Protein AF-F6WFD9-F1 (afdb_monomer)

Sequence (338 aa):
MFTVRLSSMFVLLCFLYTCVLVDGSDKKETDVLNTCLSSKHHKTQPGPEDNLFKCSAWLNNSCCTNYTAQYVHGDGQPLYNLNFSHCAPMSDKCRNHFTNNNCFYECSPYLGPWITPQKLSYRHERMYKVPLCASQCNAWWQDCKDESTCVENWSTGFKWDKSGNHCPRNTVCRPFTSVYHNASHFCETVWGPDDFVVTPDHNYCMKLSFTGPNPNVEVAYHYALKKHLIKGTAVPPYSEPPKIPPLQVQGTIFSVVIGSIIIIVVIALLIFVGLKRYRGTLFHHQGVPMRFRNLLRSSRQSAMVTRSDPGAEMSFMQYEEEEEEDNPEMNGSLRLDL

Mean predicted aligned error: 16.51 Å

Solvent-accessible surface area (backbone atoms only — not comparable to full-atom values): 20321 Å² total; per-residue (Å²): 119,71,70,63,56,54,54,51,51,53,52,51,51,51,50,51,56,54,54,70,70,61,83,61,90,71,60,54,58,55,69,38,55,51,20,35,62,54,38,81,67,40,35,90,55,51,41,62,50,98,52,21,71,92,36,47,78,33,28,80,49,13,5,38,44,45,69,46,37,69,30,59,48,72,62,51,17,84,81,76,28,44,39,77,45,60,62,47,88,63,53,69,66,30,51,48,43,55,30,31,45,40,35,40,68,44,19,44,18,40,48,33,71,24,58,41,84,38,100,46,98,66,31,48,35,40,68,42,52,39,37,32,19,38,67,60,36,43,52,42,32,70,55,30,39,85,42,51,39,52,59,65,26,66,70,74,50,54,40,76,58,97,88,19,49,37,70,45,88,94,54,61,70,38,41,32,62,80,72,30,89,44,38,58,55,37,60,26,27,36,70,25,76,48,38,30,36,76,28,61,70,86,42,75,36,41,70,56,74,76,76,80,78,70,70,38,57,54,34,24,51,40,45,22,43,71,67,66,60,38,90,78,93,75,69,62,56,67,94,46,80,68,86,74,73,80,79,77,71,69,58,63,58,58,53,51,54,52,49,50,52,52,51,52,52,53,53,53,51,52,50,51,52,50,53,52,50,54,58,59,63,68,72,77,78,83,90,83,83,94,82,84,84,89,86,89,78,88,87,86,81,87,88,85,91,83,81,82,88,82,91,80,85,90,76,87,80,84,83,83,87,84,86,84,85,88,86,81,89,83,92,78,92,79,91,80,85,138

Structure (mmCIF, N/CA/C/O backbone):
data_AF-F6WFD9-F1
#
_entry.id   AF-F6WFD9-F1
#
loop_
_atom_site.group_PDB
_atom_site.id
_atom_site.type_symbol
_atom_site.label_atom_id
_atom_site.label_alt_id
_atom_site.label_comp_id
_atom_site.label_asym_id
_atom_site.label_entity_id
_atom_site.label_seq_id
_atom_site.pdbx_PDB_ins_code
_atom_site.Cartn_x
_atom_site.Cartn_y
_atom_site.Cartn_z
_atom_site.occupancy
_atom_site.B_iso_or_equiv
_atom_site.auth_seq_id
_atom_site.auth_comp_id
_atom_site.auth_asym_id
_atom_site.auth_atom_id
_atom_site.pdbx_PDB_model_num
ATOM 1 N N . MET A 1 1 ? 3.974 12.012 69.036 1.00 46.81 1 MET A N 1
ATOM 2 C CA . MET A 1 1 ? 5.003 11.552 68.069 1.00 46.81 1 MET A CA 1
ATOM 3 C C . MET A 1 1 ? 4.644 10.230 67.377 1.00 46.81 1 MET A C 1
ATOM 5 O O . MET A 1 1 ? 4.871 10.133 66.180 1.00 46.81 1 MET A O 1
ATOM 9 N N . PHE A 1 2 ? 4.054 9.238 68.064 1.00 40.41 2 PHE A N 1
ATOM 10 C CA . PHE A 1 2 ? 3.667 7.949 67.452 1.00 40.41 2 PHE A CA 1
ATOM 11 C C . PHE A 1 2 ? 2.602 8.045 66.338 1.00 40.41 2 PHE A C 1
ATOM 13 O O . PHE A 1 2 ? 2.744 7.402 65.303 1.00 40.41 2 PHE A O 1
ATOM 20 N N . THR A 1 3 ? 1.581 8.889 66.504 1.00 42.00 3 THR A N 1
ATOM 21 C CA . THR A 1 3 ? 0.466 9.049 65.546 1.00 42.00 3 THR A CA 1
ATOM 22 C C . THR A 1 3 ? 0.899 9.510 64.151 1.00 42.00 3 THR A C 1
ATOM 24 O O . THR A 1 3 ? 0.356 9.042 63.158 1.00 42.00 3 THR A O 1
ATOM 27 N N . VAL A 1 4 ? 1.923 10.364 64.055 1.00 43.12 4 VAL A N 1
ATOM 28 C CA . VAL A 1 4 ? 2.435 10.889 62.772 1.00 43.12 4 VAL A CA 1
ATOM 29 C C . VAL A 1 4 ? 3.145 9.802 61.949 1.00 43.12 4 VAL A C 1
ATOM 31 O O . VAL A 1 4 ? 3.073 9.805 60.721 1.00 43.12 4 VAL A O 1
ATOM 34 N N . ARG A 1 5 ? 3.806 8.838 62.609 1.00 48.38 5 ARG A N 1
ATOM 35 C CA . ARG A 1 5 ? 4.512 7.743 61.920 1.00 48.38 5 ARG A CA 1
ATOM 36 C C . ARG A 1 5 ? 3.551 6.739 61.281 1.00 48.38 5 ARG A C 1
ATOM 38 O O . ARG A 1 5 ? 3.842 6.252 60.194 1.00 48.38 5 ARG A O 1
ATOM 45 N N . LEU A 1 6 ? 2.401 6.484 61.910 1.00 43.34 6 LEU A N 1
ATOM 46 C CA . LEU A 1 6 ? 1.387 5.575 61.369 1.00 43.34 6 LEU A CA 1
ATOM 47 C C . LEU A 1 6 ? 0.762 6.132 60.079 1.00 43.34 6 LEU A C 1
ATOM 49 O O . LEU A 1 6 ? 0.666 5.415 59.085 1.00 43.34 6 LEU A O 1
ATOM 53 N N . SER A 1 7 ? 0.433 7.429 60.055 1.00 52.50 7 SER A N 1
ATOM 54 C CA . SER A 1 7 ? -0.100 8.104 58.862 1.00 52.50 7 SER A CA 1
ATOM 55 C C . SER A 1 7 ? 0.874 8.070 57.680 1.00 52.50 7 SER A C 1
ATOM 57 O O . SER A 1 7 ? 0.456 7.840 56.549 1.00 52.50 7 SER A O 1
ATOM 59 N N . SER A 1 8 ? 2.177 8.241 57.936 1.00 53.62 8 SER A N 1
ATOM 60 C CA . SER A 1 8 ? 3.218 8.154 56.900 1.00 53.62 8 SER A CA 1
ATOM 61 C C . SER A 1 8 ? 3.318 6.747 56.287 1.00 53.62 8 SER A C 1
ATOM 63 O O . SER A 1 8 ? 3.411 6.609 55.069 1.00 53.62 8 SER A O 1
ATOM 65 N N . MET A 1 9 ? 3.202 5.693 57.107 1.00 55.84 9 MET A N 1
ATOM 66 C CA . MET A 1 9 ? 3.165 4.305 56.621 1.00 55.84 9 MET A CA 1
ATOM 67 C C . MET A 1 9 ? 1.945 4.018 55.738 1.00 55.84 9 MET A C 1
ATOM 69 O O . MET A 1 9 ? 2.092 3.366 54.709 1.00 55.84 9 MET A O 1
ATOM 73 N N . PHE A 1 10 ? 0.760 4.521 56.100 1.00 53.94 10 PHE A N 1
ATOM 74 C CA . PHE A 1 10 ? -0.438 4.371 55.267 1.00 53.94 10 PHE A CA 1
ATOM 75 C C . PHE A 1 10 ? -0.316 5.116 53.932 1.00 53.94 10 PHE A C 1
ATOM 77 O O . PHE A 1 10 ? -0.686 4.559 52.905 1.00 53.94 10 PHE A O 1
ATOM 84 N N . VAL A 1 11 ? 0.254 6.327 53.911 1.00 59.09 11 VAL A N 1
ATOM 85 C CA . VAL A 1 11 ? 0.495 7.064 52.656 1.00 59.09 11 VAL A CA 1
ATOM 86 C C . VAL A 1 11 ? 1.489 6.323 51.755 1.00 59.09 11 VAL A C 1
ATOM 88 O O . VAL A 1 11 ? 1.230 6.196 50.562 1.00 59.09 11 VAL A O 1
ATOM 91 N N . LEU A 1 12 ? 2.575 5.775 52.312 1.00 57.41 12 LEU A N 1
ATOM 92 C CA . LEU A 1 12 ? 3.539 4.952 51.569 1.00 57.41 12 LEU A CA 1
ATOM 93 C C . LEU A 1 12 ? 2.917 3.657 51.028 1.00 57.41 12 LEU A C 1
ATOM 95 O O . LEU A 1 12 ? 3.145 3.317 49.872 1.00 57.41 12 LEU A O 1
ATOM 99 N N . LEU A 1 13 ? 2.100 2.959 51.823 1.00 57.00 13 LEU A N 1
ATOM 100 C CA . LEU A 1 13 ? 1.390 1.756 51.376 1.00 57.00 13 LEU A CA 1
ATOM 101 C C . LEU A 1 13 ? 0.349 2.069 50.293 1.00 57.00 13 LEU A C 1
ATOM 103 O O . LEU A 1 13 ? 0.260 1.322 49.324 1.00 57.00 13 LEU A O 1
ATOM 107 N N . CYS A 1 14 ? -0.376 3.188 50.393 1.00 57.16 14 CYS A N 1
ATOM 108 C CA . CYS A 1 14 ? -1.271 3.648 49.331 1.00 57.16 14 CYS A CA 1
ATOM 109 C C . CYS A 1 14 ? -0.503 4.003 48.050 1.00 57.16 14 CYS A C 1
ATOM 111 O O . CYS A 1 14 ? -0.916 3.577 46.977 1.00 57.16 14 CYS A O 1
ATOM 113 N N . PHE A 1 15 ? 0.631 4.711 48.150 1.00 56.06 15 PHE A N 1
ATOM 114 C CA . PHE A 1 15 ? 1.483 5.026 46.995 1.00 56.06 15 PHE A CA 1
ATOM 115 C C . PHE A 1 15 ? 2.016 3.760 46.313 1.00 56.06 15 PHE A C 1
ATOM 117 O O . PHE A 1 15 ? 1.932 3.637 45.093 1.00 56.06 15 PHE A O 1
ATOM 124 N N . LEU A 1 16 ? 2.505 2.789 47.090 1.00 55.62 16 LEU A N 1
ATOM 125 C CA . LEU A 1 16 ? 2.965 1.502 46.565 1.00 55.62 16 LEU A CA 1
ATOM 126 C C . LEU A 1 16 ? 1.819 0.707 45.923 1.00 55.62 16 LEU A C 1
ATOM 128 O O . LEU A 1 16 ? 2.005 0.150 44.845 1.00 55.62 16 LEU A O 1
ATOM 132 N N . TYR A 1 17 ? 0.623 0.713 46.520 1.00 54.28 17 TYR A N 1
ATOM 133 C CA . TYR A 1 17 ? -0.560 0.068 45.945 1.00 54.28 17 TYR A CA 1
ATOM 134 C C . TYR A 1 17 ? -1.003 0.738 44.633 1.00 54.28 17 TYR A C 1
ATOM 136 O O . TYR A 1 17 ? -1.360 0.042 43.688 1.00 54.28 17 TYR A O 1
ATOM 144 N N . THR A 1 18 ? -0.907 2.069 44.521 1.00 52.62 18 THR A N 1
ATOM 145 C CA . THR A 1 18 ? -1.147 2.764 43.245 1.00 52.62 18 THR A CA 1
ATOM 146 C C . THR A 1 18 ? -0.058 2.493 42.208 1.00 52.62 18 THR A C 1
ATOM 148 O O . THR A 1 18 ? -0.395 2.318 41.044 1.00 52.62 18 THR A O 1
ATOM 151 N N . CYS A 1 19 ? 1.220 2.387 42.591 1.00 52.22 19 CYS A N 1
ATOM 152 C CA . CYS A 1 19 ? 2.298 2.070 41.647 1.00 52.22 19 CYS A CA 1
ATOM 153 C C . CYS A 1 19 ? 2.175 0.649 41.071 1.00 52.22 19 CYS A C 1
ATOM 155 O O . CYS A 1 19 ? 2.383 0.458 39.878 1.00 52.22 19 CYS A O 1
ATOM 157 N N . VAL A 1 20 ? 1.777 -0.337 41.884 1.00 50.91 20 VAL A N 1
ATOM 158 C CA . VAL A 1 20 ? 1.583 -1.732 41.432 1.00 50.91 20 VAL A CA 1
ATOM 159 C C . VAL A 1 20 ? 0.417 -1.876 40.437 1.00 50.91 20 VAL A C 1
ATOM 161 O O . VAL A 1 20 ? 0.381 -2.840 39.679 1.00 50.91 20 VAL A O 1
ATOM 164 N N . LEU A 1 21 ? -0.507 -0.910 40.382 1.00 48.09 21 LEU A N 1
ATOM 165 C CA . LEU A 1 21 ? -1.606 -0.876 39.407 1.00 48.09 21 LEU A CA 1
ATOM 166 C C . LEU A 1 21 ? -1.279 -0.100 38.113 1.00 48.09 21 LEU A C 1
ATOM 168 O O . LEU A 1 21 ? -2.146 -0.004 37.247 1.00 48.09 21 LEU A O 1
ATOM 172 N N . VAL A 1 22 ? -0.069 0.458 37.969 1.00 45.91 22 VAL A N 1
ATOM 173 C CA . VAL A 1 22 ? 0.334 1.251 36.787 1.00 45.91 22 VAL A CA 1
ATOM 174 C C . VAL A 1 22 ? 1.160 0.443 35.774 1.00 45.91 22 VAL A C 1
ATOM 176 O O . VAL A 1 22 ? 1.128 0.768 34.588 1.00 45.91 22 VAL A O 1
ATOM 179 N N . ASP A 1 23 ? 1.813 -0.652 36.179 1.00 43.59 23 ASP A N 1
ATOM 180 C CA . ASP A 1 23 ? 2.507 -1.562 35.249 1.00 43.59 23 ASP A CA 1
ATOM 181 C C . ASP A 1 23 ? 1.537 -2.547 34.574 1.00 43.59 23 ASP A C 1
ATOM 183 O O . ASP A 1 23 ? 1.525 -3.758 34.799 1.00 43.59 23 ASP A O 1
ATOM 187 N N . GLY A 1 24 ? 0.711 -1.981 33.699 1.00 44.19 24 GLY A N 1
ATOM 188 C CA . GLY A 1 24 ? -0.198 -2.688 32.810 1.00 44.19 24 GLY A CA 1
ATOM 189 C C . GLY A 1 24 ? -0.445 -1.855 31.561 1.00 44.19 24 GLY A C 1
ATOM 190 O O . GLY A 1 24 ? -1.453 -1.160 31.471 1.00 44.19 24 GLY A O 1
ATOM 191 N N . SER A 1 25 ? 0.471 -1.931 30.590 1.00 44.31 25 SER A N 1
ATOM 192 C CA . SER A 1 25 ? 0.309 -1.337 29.252 1.00 44.31 25 SER A CA 1
ATOM 193 C C . SER A 1 25 ? -0.7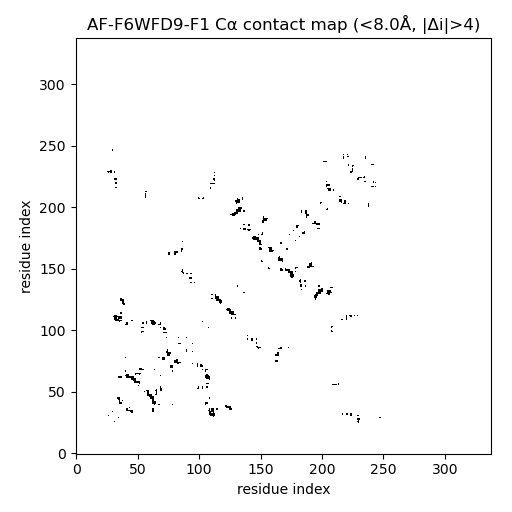22 -2.124 28.424 1.00 44.31 25 SER A C 1
ATOM 195 O O . SER A 1 25 ? -0.415 -2.700 27.379 1.00 44.31 25 SER A O 1
ATOM 197 N N . ASP A 1 26 ? -1.965 -2.169 28.911 1.00 53.03 26 ASP A N 1
ATOM 198 C CA . ASP A 1 26 ? -3.130 -2.479 28.088 1.00 53.03 26 ASP A CA 1
ATOM 199 C C . ASP A 1 26 ? -3.253 -1.346 27.058 1.00 53.03 26 ASP A C 1
ATOM 201 O O . ASP A 1 26 ? -3.849 -0.300 27.330 1.00 53.03 26 ASP A O 1
ATOM 205 N N . LYS A 1 27 ? -2.682 -1.540 25.860 1.00 58.09 27 LYS A N 1
ATOM 206 C CA . LYS A 1 27 ? -3.044 -0.713 24.702 1.00 58.09 27 LYS A CA 1
ATOM 207 C C . LYS A 1 27 ? -4.563 -0.766 24.566 1.00 58.09 27 LYS A C 1
ATOM 209 O O . LYS A 1 27 ? -5.147 -1.852 24.552 1.00 58.09 27 LYS A O 1
ATOM 214 N N . LYS A 1 28 ? -5.217 0.393 24.485 1.00 71.94 28 LYS A N 1
ATOM 215 C CA . LYS A 1 28 ? -6.674 0.435 24.358 1.00 71.94 28 LYS A CA 1
ATOM 216 C C . LYS A 1 28 ? -7.045 -0.221 23.027 1.00 71.94 28 LYS A C 1
ATOM 218 O O . LYS A 1 28 ? -6.333 -0.070 22.041 1.00 71.94 28 LYS A O 1
ATOM 223 N N . GLU A 1 29 ? -8.163 -0.942 22.978 1.00 76.50 29 GLU A N 1
ATOM 224 C CA . GLU A 1 29 ? -8.583 -1.698 21.784 1.00 76.50 29 GLU A CA 1
ATOM 225 C C . GLU A 1 29 ? -8.637 -0.823 20.512 1.00 76.50 29 GLU A C 1
ATOM 227 O O . GLU A 1 29 ? -8.253 -1.262 19.426 1.00 76.50 29 GLU A O 1
ATOM 232 N N . THR A 1 30 ? -9.006 0.455 20.665 1.00 74.50 30 THR A N 1
ATOM 233 C CA . THR A 1 30 ? -8.958 1.465 19.595 1.00 74.50 30 THR A CA 1
ATOM 234 C C . THR A 1 30 ? -7.564 1.662 19.006 1.00 74.50 30 THR A C 1
ATOM 236 O O . THR A 1 30 ? -7.433 1.806 17.796 1.00 74.50 30 THR A O 1
ATOM 239 N N . ASP A 1 31 ? -6.528 1.611 19.838 1.00 81.81 31 ASP A N 1
ATOM 240 C CA . ASP A 1 31 ? -5.139 1.939 19.502 1.00 81.81 31 ASP A CA 1
ATOM 241 C C . ASP A 1 31 ? -4.462 0.814 18.694 1.00 81.81 31 ASP A C 1
ATOM 243 O O . ASP A 1 31 ? -3.332 0.967 18.228 1.00 81.81 31 ASP A O 1
ATOM 247 N N . VAL A 1 32 ? -5.155 -0.322 18.533 1.00 87.31 32 VAL A N 1
ATOM 248 C CA . VAL A 1 32 ? -4.744 -1.479 17.725 1.00 87.31 32 VAL A CA 1
ATOM 249 C C . VAL A 1 32 ? -5.685 -1.686 16.535 1.00 87.31 32 VAL A C 1
ATOM 251 O O . VAL A 1 32 ? -5.217 -1.975 15.438 1.00 87.31 32 VAL A O 1
ATOM 254 N N . LEU A 1 33 ? -7.003 -1.565 16.726 1.00 90.88 33 LEU A N 1
ATOM 255 C CA . LEU A 1 33 ? -7.985 -1.868 15.676 1.00 90.88 33 LEU A CA 1
ATOM 256 C C . LEU A 1 33 ? -8.302 -0.702 14.738 1.00 90.88 33 LEU A C 1
ATOM 258 O O . LEU A 1 33 ? -8.806 -0.939 13.644 1.00 90.88 33 LEU A O 1
ATOM 262 N N . ASN A 1 34 ? -8.067 0.537 15.166 1.00 93.88 34 ASN A N 1
ATOM 263 C CA . ASN A 1 34 ? -8.377 1.730 14.390 1.00 93.88 34 ASN A CA 1
ATOM 264 C C . ASN A 1 34 ? -7.295 2.784 14.635 1.00 93.88 34 ASN A C 1
ATOM 266 O O . ASN A 1 34 ? -7.503 3.759 15.358 1.00 93.88 34 ASN A O 1
ATOM 270 N N . THR A 1 35 ? -6.124 2.551 14.050 1.00 94.56 35 THR A N 1
ATOM 271 C CA . THR A 1 35 ? -4.902 3.310 14.324 1.00 94.56 35 THR A CA 1
ATOM 272 C C . THR A 1 35 ? -4.119 3.579 13.043 1.00 94.56 35 THR A C 1
ATOM 274 O O . THR A 1 35 ? -4.190 2.802 12.090 1.00 94.56 35 THR A O 1
ATOM 277 N N . CYS A 1 36 ? -3.369 4.676 13.022 1.00 96.19 36 CYS A N 1
ATOM 278 C CA . CYS A 1 36 ? -2.546 5.066 11.883 1.00 96.19 36 CYS A CA 1
ATOM 279 C C . CYS A 1 36 ? -1.072 4.782 12.145 1.00 96.19 36 CYS A C 1
ATOM 281 O O . CYS A 1 36 ? -0.591 4.912 13.268 1.00 96.19 36 CYS A O 1
ATOM 283 N N . LEU A 1 37 ? -0.356 4.408 11.086 1.00 93.75 37 LEU A N 1
ATOM 284 C CA . LEU A 1 37 ? 1.085 4.195 11.128 1.00 93.75 37 LEU A CA 1
ATOM 285 C C . LEU A 1 37 ? 1.818 5.515 11.407 1.00 93.75 37 LEU A C 1
ATOM 287 O O . LEU A 1 37 ? 1.568 6.507 10.728 1.00 93.75 37 LEU A O 1
ATOM 291 N N . SER A 1 38 ? 2.780 5.527 12.330 1.00 91.94 38 SER A N 1
ATOM 292 C CA . SER A 1 38 ? 3.662 6.682 12.539 1.00 91.94 38 SER A CA 1
ATOM 293 C C . SER A 1 38 ? 4.739 6.771 11.443 1.00 91.94 38 SER A C 1
ATOM 295 O O . SER A 1 38 ? 5.877 6.304 11.577 1.00 91.94 38 SER A O 1
ATOM 297 N N . SER A 1 39 ? 4.354 7.357 10.309 1.00 87.88 39 SER A N 1
ATOM 298 C CA . SER A 1 39 ? 5.179 7.529 9.109 1.00 87.88 39 SER A CA 1
ATOM 299 C C . SER A 1 39 ? 4.947 8.911 8.468 1.00 87.88 39 SER A C 1
ATOM 301 O O . SER A 1 39 ? 4.229 9.748 9.008 1.00 87.88 39 SER A O 1
ATOM 303 N N . LYS A 1 40 ? 5.616 9.180 7.341 1.00 90.12 40 LYS A N 1
ATOM 304 C CA . LYS A 1 40 ? 5.810 10.514 6.743 1.00 90.12 40 LYS A CA 1
ATOM 305 C C . LYS A 1 40 ? 4.521 11.283 6.397 1.00 90.12 40 LYS A C 1
ATOM 307 O O . LYS A 1 40 ? 4.533 12.504 6.512 1.00 90.12 40 LYS A O 1
ATOM 312 N N . HIS A 1 41 ? 3.460 10.602 5.948 1.00 93.69 41 HIS A N 1
ATOM 313 C CA . HIS A 1 41 ? 2.263 11.233 5.349 1.00 93.69 41 HIS A CA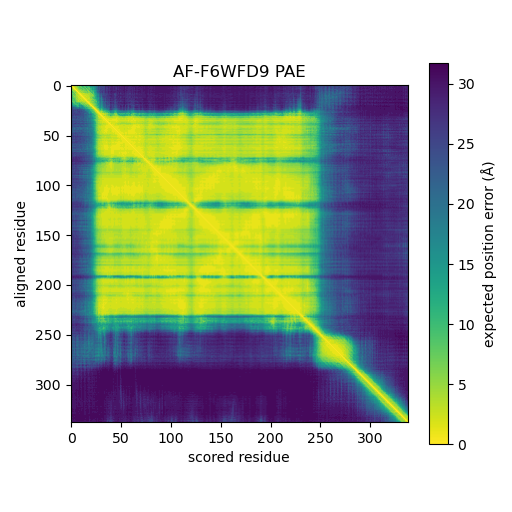 1
ATOM 314 C C . HIS A 1 41 ? 0.927 10.786 5.964 1.00 93.69 41 HIS A C 1
ATOM 316 O O . HIS A 1 41 ? -0.144 11.144 5.460 1.00 93.69 41 HIS A O 1
ATOM 322 N N . HIS A 1 42 ? 0.988 10.020 7.054 1.00 96.31 42 HIS A N 1
ATOM 323 C CA . HIS A 1 42 ? -0.173 9.537 7.798 1.00 96.31 42 HIS A CA 1
ATOM 324 C C . HIS A 1 42 ? -0.717 10.610 8.747 1.00 96.31 42 HIS A C 1
ATOM 326 O O . HIS A 1 42 ? 0.032 11.364 9.369 1.00 96.31 42 HIS A O 1
ATOM 332 N N . LYS A 1 43 ? -2.040 10.632 8.920 1.00 96.88 43 LYS A N 1
ATOM 333 C CA . LYS A 1 43 ? -2.725 11.357 9.996 1.00 96.88 43 LYS A CA 1
ATOM 334 C C . LYS A 1 43 ? -2.397 10.729 11.352 1.00 96.88 43 LYS A C 1
ATOM 336 O O . LYS A 1 43 ? -2.188 9.524 11.455 1.00 96.88 43 LYS A O 1
ATOM 341 N N . THR A 1 44 ? -2.462 11.523 12.420 1.00 94.38 44 THR A N 1
ATOM 342 C CA . THR A 1 44 ? -2.284 11.038 13.803 1.00 94.38 44 THR A CA 1
ATOM 343 C C . THR A 1 44 ? -3.378 10.058 14.242 1.00 94.38 44 THR A C 1
ATOM 345 O O . THR A 1 44 ? -3.137 9.211 15.097 1.00 94.38 44 THR A O 1
ATOM 348 N N . GLN A 1 45 ? -4.594 10.186 13.699 1.00 94.56 45 GLN A N 1
ATOM 349 C CA . GLN A 1 45 ? -5.737 9.318 13.998 1.00 94.56 45 GLN A CA 1
ATOM 350 C C . GLN A 1 45 ? -6.588 9.091 12.739 1.00 94.56 45 GLN A C 1
ATOM 352 O O . GLN A 1 45 ? -6.624 9.973 11.872 1.00 94.56 45 GLN A O 1
ATOM 357 N N . PRO A 1 46 ? -7.296 7.949 12.635 1.00 96.88 46 PRO A N 1
ATOM 358 C CA . PRO A 1 46 ? -8.229 7.717 11.544 1.00 96.88 46 PRO A CA 1
ATOM 359 C C . PRO A 1 46 ? -9.431 8.660 11.585 1.00 96.88 46 PRO A C 1
ATOM 361 O O . PRO A 1 46 ? -9.892 9.054 12.658 1.00 96.88 46 PRO A O 1
ATOM 364 N N . GLY A 1 47 ? -9.983 8.962 10.416 1.00 96.19 47 GLY A N 1
ATOM 365 C CA . GLY A 1 47 ? -11.246 9.686 10.289 1.00 96.19 47 GLY A CA 1
ATOM 366 C C . GLY A 1 47 ? -11.718 9.770 8.837 1.00 96.19 47 GLY A C 1
ATOM 367 O O . GLY A 1 47 ? -10.940 9.432 7.939 1.00 96.19 47 GLY A O 1
ATOM 368 N N . PRO A 1 48 ? -12.970 10.192 8.596 1.00 97.38 48 PRO A N 1
ATOM 369 C CA . PRO A 1 48 ? -13.485 10.400 7.247 1.00 97.38 48 PRO A CA 1
ATOM 370 C C . PRO A 1 48 ? -12.725 11.516 6.518 1.00 97.38 48 PRO A C 1
ATOM 372 O O . PRO A 1 48 ? -12.149 12.404 7.146 1.00 97.38 48 PRO A O 1
ATOM 375 N N . GLU A 1 49 ? -12.756 11.472 5.190 1.00 97.56 49 GLU A N 1
ATOM 376 C CA . GLU A 1 49 ? -12.217 12.494 4.285 1.00 97.56 49 GLU A CA 1
ATOM 377 C C . GLU A 1 49 ? -13.262 12.809 3.208 1.00 97.56 49 GLU A C 1
ATOM 379 O O . GLU A 1 49 ? -14.008 11.920 2.803 1.00 97.56 49 GLU A O 1
ATOM 384 N N . ASP A 1 50 ? -13.307 14.046 2.709 1.00 94.12 50 ASP A N 1
ATOM 385 C CA . ASP A 1 50 ? -14.337 14.461 1.739 1.00 94.12 50 ASP A CA 1
ATOM 386 C C . ASP A 1 50 ? -14.086 13.918 0.320 1.00 94.12 50 ASP A C 1
ATOM 388 O O . ASP A 1 50 ? -15.017 13.686 -0.451 1.00 94.12 50 ASP A O 1
ATOM 392 N N . ASN A 1 51 ? -12.817 13.709 -0.041 1.00 95.31 51 ASN A N 1
ATOM 393 C CA . ASN A 1 51 ? -12.396 13.131 -1.315 1.00 95.31 51 ASN A CA 1
ATOM 394 C C . ASN A 1 51 ? -11.040 12.432 -1.147 1.00 95.31 51 ASN A C 1
ATOM 396 O O . ASN A 1 51 ? -10.131 12.979 -0.528 1.00 95.31 51 ASN A O 1
ATOM 400 N N . LEU A 1 52 ? -10.898 11.243 -1.738 1.00 95.69 52 LEU A N 1
ATOM 401 C CA . LEU A 1 52 ? -9.656 10.466 -1.770 1.00 95.69 52 LEU A CA 1
ATOM 402 C C . LEU A 1 52 ? -9.284 9.974 -3.183 1.00 95.69 52 LEU A C 1
ATOM 404 O O . LEU A 1 52 ? -8.460 9.075 -3.320 1.00 95.69 52 LEU A O 1
ATOM 408 N N . PHE A 1 53 ? -9.872 10.529 -4.248 1.00 93.69 53 PHE A N 1
ATOM 409 C CA . PHE A 1 53 ? -9.555 10.194 -5.646 1.00 93.69 53 PHE A CA 1
ATOM 410 C C . PHE A 1 53 ? -9.546 8.671 -5.916 1.00 93.69 53 PHE A C 1
ATOM 412 O O . PHE A 1 53 ? -10.564 7.996 -5.744 1.00 93.69 53 PHE A O 1
ATOM 419 N N . LYS A 1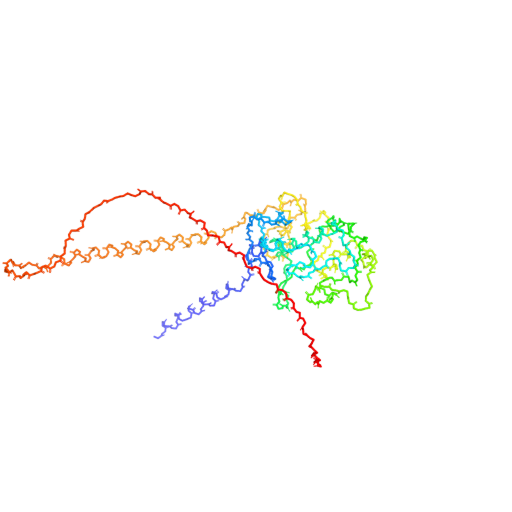 54 ? -8.393 8.108 -6.319 1.00 93.62 54 LYS A N 1
ATOM 420 C CA . LYS A 1 54 ? -8.203 6.664 -6.549 1.00 93.62 54 LYS A CA 1
ATOM 421 C C . LYS A 1 54 ? -8.255 5.829 -5.258 1.00 93.62 54 LYS A C 1
ATOM 423 O O . LYS A 1 54 ? -8.513 4.633 -5.327 1.00 93.62 54 LYS A O 1
ATOM 428 N N . CYS A 1 55 ? -8.083 6.452 -4.093 1.00 96.69 55 CYS A N 1
ATOM 429 C CA . CYS A 1 55 ? -8.198 5.845 -2.767 1.00 96.69 55 CYS A CA 1
ATOM 430 C C . CYS A 1 55 ? -9.607 6.022 -2.143 1.00 96.69 55 CYS A C 1
ATOM 432 O O . CYS A 1 55 ? -9.767 6.031 -0.922 1.00 96.69 55 CYS A O 1
ATOM 434 N N . SER A 1 56 ? -10.663 6.153 -2.952 1.00 95.75 56 SER A N 1
ATOM 435 C CA . SER A 1 56 ? -12.045 6.349 -2.472 1.00 95.75 56 SER A CA 1
ATOM 436 C C . SER A 1 56 ? -12.625 5.173 -1.667 1.00 95.75 56 SER A C 1
ATOM 438 O O . SER A 1 56 ? -13.538 5.377 -0.872 1.00 95.75 56 SER A O 1
ATOM 440 N N . ALA A 1 57 ? -12.063 3.962 -1.762 1.00 95.88 57 ALA A N 1
ATOM 441 C CA . ALA A 1 57 ? -12.481 2.819 -0.937 1.00 95.88 57 ALA A CA 1
ATOM 442 C C . ALA A 1 57 ? -12.239 3.020 0.581 1.00 95.88 57 ALA A C 1
ATOM 444 O O . ALA A 1 57 ? -12.831 2.319 1.403 1.00 95.88 57 ALA A O 1
ATOM 445 N N . TRP A 1 58 ? -11.404 3.994 0.965 1.00 97.12 58 TRP A N 1
ATOM 446 C CA . TRP A 1 58 ? -11.093 4.332 2.360 1.00 97.12 58 TRP A CA 1
ATOM 447 C C . TRP A 1 58 ? -11.827 5.588 2.877 1.00 97.12 58 TRP A C 1
ATOM 449 O O . TRP A 1 58 ? -11.642 5.955 4.033 1.00 97.12 58 TRP A O 1
ATOM 459 N N . LEU A 1 59 ? -12.682 6.225 2.060 1.00 95.94 59 LEU A N 1
ATOM 460 C CA . LEU A 1 59 ? -13.282 7.553 2.304 1.00 95.94 59 LEU A CA 1
ATOM 461 C C . LEU A 1 59 ? -13.909 7.731 3.698 1.00 95.94 59 LEU A C 1
ATOM 463 O O . LEU A 1 59 ? -13.691 8.743 4.356 1.00 95.94 59 LEU A O 1
ATOM 467 N N . ASN A 1 60 ? -14.662 6.732 4.164 1.00 95.06 60 ASN A N 1
ATOM 468 C CA . ASN A 1 60 ? -15.420 6.818 5.417 1.00 95.06 60 ASN A CA 1
ATOM 469 C C . ASN A 1 60 ? -14.537 6.797 6.677 1.00 95.06 60 ASN A C 1
ATOM 471 O O . ASN A 1 60 ? -14.998 7.201 7.743 1.00 95.06 60 ASN A O 1
ATOM 475 N N . ASN A 1 61 ? -13.315 6.263 6.584 1.00 96.19 61 ASN A N 1
ATOM 476 C CA . ASN A 1 61 ? -12.388 6.134 7.705 1.00 96.19 61 ASN A CA 1
ATOM 477 C C . ASN A 1 61 ? -10.978 5.805 7.183 1.00 96.19 61 ASN A C 1
ATOM 479 O O . ASN A 1 61 ? -10.666 4.642 6.910 1.00 96.19 61 ASN A O 1
ATOM 483 N N . SER A 1 62 ? -10.137 6.829 7.041 1.00 97.56 62 SER A N 1
ATOM 484 C CA . SER A 1 62 ? -8.794 6.731 6.468 1.00 97.56 62 SER A CA 1
ATOM 485 C C . SER A 1 62 ? -7.706 7.238 7.416 1.00 97.56 62 SER A C 1
ATOM 487 O O . SER A 1 62 ? -7.956 8.072 8.287 1.00 97.56 62 SER A O 1
ATOM 489 N N . CYS A 1 63 ? -6.471 6.801 7.172 1.00 98.25 63 CYS A N 1
ATOM 490 C CA . CYS A 1 63 ? -5.247 7.373 7.742 1.00 98.25 63 CYS A CA 1
ATOM 491 C C . CYS A 1 63 ? -4.507 8.349 6.819 1.00 98.25 63 CYS A C 1
ATOM 493 O O . CYS A 1 63 ? -3.554 8.987 7.254 1.00 98.25 63 CYS A O 1
ATOM 495 N N . CYS A 1 64 ? -4.961 8.514 5.581 1.00 97.94 64 CYS A N 1
ATOM 496 C CA . CYS A 1 64 ? -4.399 9.447 4.610 1.00 97.94 64 CYS A CA 1
ATOM 497 C C . CYS A 1 64 ? -5.268 10.708 4.521 1.00 97.94 64 CYS A C 1
ATOM 499 O O . CYS A 1 64 ? -6.460 10.658 4.829 1.00 97.94 64 CYS A O 1
ATOM 501 N N . THR A 1 65 ? -4.681 11.822 4.087 1.00 97.31 65 THR A N 1
ATOM 502 C CA . THR A 1 65 ? -5.438 13.039 3.749 1.00 97.31 65 THR A CA 1
ATOM 503 C C . THR A 1 65 ? -5.850 13.036 2.275 1.00 97.31 65 THR A C 1
ATOM 505 O O . THR A 1 65 ? -5.245 12.333 1.463 1.00 97.31 65 THR A O 1
ATOM 508 N N . ASN A 1 66 ? -6.806 13.889 1.909 1.00 95.94 66 ASN A N 1
ATOM 509 C CA . ASN A 1 66 ? -7.120 14.262 0.525 1.00 95.94 66 ASN A CA 1
ATOM 510 C C . ASN A 1 66 ? -5.847 14.588 -0.299 1.00 95.94 66 ASN A C 1
ATOM 512 O O . ASN A 1 66 ? -5.637 14.004 -1.362 1.00 95.94 66 ASN A O 1
ATOM 516 N N . TYR A 1 67 ? -4.924 15.397 0.246 1.00 95.06 67 TYR A N 1
ATOM 517 C CA . TYR A 1 67 ? -3.621 15.692 -0.376 1.00 95.06 67 TYR A CA 1
ATOM 518 C C . TYR A 1 67 ? -2.767 14.429 -0.572 1.00 95.06 67 TYR A C 1
ATOM 520 O O . TYR A 1 67 ? -2.245 14.192 -1.660 1.00 95.06 67 TYR A O 1
ATOM 528 N N . THR A 1 68 ? -2.651 13.580 0.455 1.00 96.00 68 THR A N 1
ATOM 529 C CA . THR A 1 68 ? -1.918 12.308 0.359 1.00 96.00 68 THR A CA 1
ATOM 530 C C . THR A 1 68 ? -2.501 11.448 -0.771 1.00 96.00 68 THR A C 1
ATOM 532 O O . THR A 1 68 ? -1.773 10.978 -1.639 1.00 96.00 68 THR A O 1
ATOM 535 N N . ALA A 1 69 ? -3.822 11.286 -0.828 1.00 95.12 69 ALA A N 1
ATOM 536 C CA . ALA A 1 69 ? -4.472 10.453 -1.837 1.00 95.12 69 ALA A CA 1
ATOM 537 C C . ALA A 1 69 ? -4.431 11.036 -3.264 1.00 95.12 69 ALA A C 1
ATOM 539 O O . ALA A 1 69 ? -4.430 10.266 -4.224 1.00 95.12 69 ALA A O 1
ATOM 540 N N . GLN A 1 70 ? -4.335 12.364 -3.414 1.00 93.50 70 GLN A N 1
ATOM 541 C CA . GLN A 1 70 ? -4.086 13.030 -4.700 1.00 93.50 70 GLN A CA 1
ATOM 542 C C . GLN A 1 70 ? -2.700 12.706 -5.274 1.00 93.50 70 GLN A C 1
ATOM 544 O O . GLN A 1 70 ? -2.519 12.679 -6.490 1.00 93.50 70 GLN A O 1
ATOM 549 N N . TYR A 1 71 ? -1.709 12.493 -4.406 1.00 93.19 71 TYR A N 1
ATOM 550 C CA . TYR A 1 71 ? -0.304 12.407 -4.803 1.00 93.19 71 TYR A CA 1
ATOM 551 C C . TYR A 1 71 ? 0.338 11.040 -4.567 1.00 93.19 71 TYR A C 1
ATOM 553 O O . TYR A 1 71 ? 1.479 10.846 -4.957 1.00 93.19 71 TYR A O 1
ATOM 561 N N . VAL A 1 72 ? -0.367 10.045 -4.024 1.00 91.25 72 VAL A N 1
ATOM 562 C CA . VAL A 1 72 ? 0.192 8.691 -3.840 1.00 91.25 72 VAL A CA 1
ATOM 563 C C . VAL A 1 72 ? 0.220 7.842 -5.129 1.00 91.25 72 VAL A C 1
ATOM 565 O O . VAL A 1 72 ? 0.593 6.667 -5.101 1.00 91.25 72 VAL A O 1
ATOM 568 N N . HIS A 1 73 ? -0.161 8.417 -6.274 1.00 85.75 73 HIS A N 1
ATOM 569 C CA . HIS A 1 73 ? -0.312 7.724 -7.555 1.00 85.75 73 HIS A CA 1
ATOM 570 C C . HIS A 1 73 ? 0.498 8.359 -8.698 1.00 85.75 73 HIS A C 1
ATOM 572 O O . HIS A 1 73 ? 0.682 9.574 -8.742 1.00 85.75 73 HIS A O 1
ATOM 578 N N . GLY A 1 74 ? 0.886 7.547 -9.687 1.00 82.44 74 GLY A N 1
ATOM 579 C CA . GLY A 1 74 ? 1.654 7.995 -10.858 1.00 82.44 74 GLY A CA 1
ATOM 580 C C . GLY A 1 74 ? 3.174 7.980 -10.655 1.00 82.44 74 GLY A C 1
ATOM 581 O O . GLY A 1 74 ? 3.659 7.641 -9.579 1.00 82.44 74 GLY A O 1
ATOM 582 N N . ASP A 1 75 ? 3.910 8.307 -11.719 1.00 82.56 75 ASP A N 1
ATOM 583 C CA . ASP A 1 75 ? 5.379 8.358 -11.723 1.00 82.56 75 ASP A CA 1
ATOM 584 C C . ASP A 1 75 ? 5.904 9.716 -11.241 1.00 82.56 75 ASP A C 1
ATOM 586 O O . ASP A 1 75 ? 5.284 10.747 -11.493 1.00 82.56 75 ASP A O 1
ATOM 590 N N . GLY A 1 76 ? 7.057 9.718 -10.563 1.00 79.62 76 GLY A N 1
ATOM 591 C CA . GLY A 1 76 ? 7.699 10.934 -10.046 1.00 79.62 76 GLY A CA 1
ATOM 592 C C . GLY A 1 76 ? 6.874 11.648 -8.972 1.00 79.62 76 GLY A C 1
ATOM 593 O O . GLY A 1 76 ? 7.027 12.848 -8.762 1.00 79.62 76 GLY A O 1
ATOM 594 N N . GLN A 1 77 ? 5.946 10.937 -8.323 1.00 82.12 77 GLN A N 1
ATOM 595 C CA . GLN A 1 77 ? 4.887 11.593 -7.560 1.00 82.12 77 GLN A CA 1
ATOM 596 C C . GLN A 1 77 ? 5.403 12.337 -6.301 1.00 82.12 77 GLN A C 1
ATOM 598 O O . GLN A 1 77 ? 6.374 11.884 -5.684 1.00 82.12 77 GLN A O 1
ATOM 603 N N . PRO A 1 78 ? 4.784 13.463 -5.880 1.00 84.88 78 PRO A N 1
ATOM 604 C CA . PRO A 1 78 ? 5.369 14.380 -4.886 1.00 84.88 78 PRO A CA 1
ATOM 605 C C . PRO A 1 78 ? 5.675 13.819 -3.486 1.00 84.88 78 PRO A C 1
ATOM 607 O O . PRO A 1 78 ? 6.528 14.360 -2.781 1.00 84.88 78 PRO A O 1
ATOM 610 N N . LEU A 1 79 ? 5.006 12.752 -3.045 1.00 86.44 79 LEU A N 1
ATOM 611 C CA . LEU A 1 79 ? 5.163 12.204 -1.693 1.00 86.44 79 LEU A CA 1
ATOM 612 C C . LEU A 1 79 ? 6.489 11.455 -1.510 1.00 86.44 79 LEU A C 1
ATOM 614 O O . LEU A 1 79 ? 7.098 11.541 -0.431 1.00 86.44 79 LEU A O 1
ATOM 618 N N . TYR A 1 80 ? 6.924 10.727 -2.545 1.00 87.62 80 TYR A N 1
ATOM 619 C CA . TYR A 1 80 ? 8.115 9.864 -2.512 1.00 87.62 80 TYR A CA 1
ATOM 620 C C . TYR A 1 80 ? 9.074 10.030 -3.699 1.00 87.62 80 TYR A C 1
ATOM 622 O O . TYR A 1 80 ? 10.143 9.433 -3.667 1.00 87.62 80 TYR A O 1
ATOM 630 N N . ASN A 1 81 ? 8.730 10.827 -4.714 1.00 91.62 81 ASN A N 1
ATOM 631 C CA . ASN A 1 81 ? 9.470 10.980 -5.974 1.00 91.62 81 ASN A CA 1
ATOM 632 C C . ASN A 1 81 ? 9.742 9.639 -6.693 1.00 91.62 81 ASN A C 1
ATOM 634 O O . ASN A 1 81 ? 10.780 9.445 -7.324 1.00 91.62 81 ASN A O 1
ATOM 638 N N . LEU A 1 82 ? 8.824 8.678 -6.537 1.00 91.50 82 LEU A N 1
ATOM 639 C CA . LEU A 1 82 ? 8.966 7.329 -7.077 1.00 91.50 82 LEU A CA 1
ATOM 640 C C . LEU A 1 82 ? 8.368 7.247 -8.487 1.00 91.50 82 LEU A C 1
ATOM 642 O O . LEU A 1 82 ? 7.197 7.551 -8.700 1.00 91.50 82 LEU A O 1
ATOM 646 N N . ASN A 1 83 ? 9.180 6.794 -9.430 1.00 93.88 83 ASN A N 1
ATOM 647 C CA . ASN A 1 83 ? 8.871 6.446 -10.805 1.00 93.88 83 ASN A CA 1
ATOM 648 C C . ASN A 1 83 ? 8.766 4.914 -10.936 1.00 93.88 83 ASN A C 1
ATOM 650 O O . ASN A 1 83 ? 9.751 4.179 -10.790 1.00 93.88 83 ASN A O 1
ATOM 654 N N . PHE A 1 84 ? 7.562 4.424 -11.224 1.00 94.31 84 PHE A N 1
ATOM 655 C CA . PHE A 1 84 ? 7.314 3.018 -11.526 1.00 94.31 84 PHE A CA 1
ATOM 656 C C . PHE A 1 84 ? 7.845 2.652 -12.925 1.00 94.31 84 PHE A C 1
ATOM 658 O O . PHE A 1 84 ? 8.332 1.541 -13.115 1.00 94.31 84 PHE A O 1
ATOM 665 N N . SER A 1 85 ? 7.859 3.602 -13.866 1.00 95.50 85 SER A N 1
ATOM 666 C CA . SER A 1 85 ? 8.381 3.466 -15.240 1.00 95.50 85 SER A CA 1
ATOM 667 C C . SER A 1 85 ? 9.912 3.630 -15.362 1.00 95.50 85 SER A C 1
ATOM 669 O O . SER A 1 85 ? 10.419 4.131 -16.364 1.00 95.50 85 SER A O 1
ATOM 671 N N . HIS A 1 86 ? 10.681 3.220 -14.350 1.00 95.38 86 HIS A N 1
ATOM 672 C CA . HIS A 1 86 ? 12.144 3.412 -14.272 1.00 95.38 86 HIS A CA 1
ATOM 673 C C . HIS A 1 86 ? 12.965 2.580 -15.284 1.00 95.38 86 HIS A C 1
ATOM 675 O O . HIS A 1 86 ? 14.171 2.783 -15.404 1.00 95.38 86 HIS A O 1
ATOM 681 N N . CYS A 1 87 ? 12.333 1.635 -15.988 1.00 96.94 87 CYS A N 1
ATOM 682 C CA . CYS A 1 87 ? 12.953 0.800 -17.027 1.00 96.94 87 CYS A CA 1
ATOM 683 C C . CYS A 1 87 ? 12.302 0.970 -18.407 1.00 96.94 87 CYS A C 1
ATOM 685 O O . CYS A 1 87 ? 12.990 0.971 -19.425 1.00 96.94 87 CYS A O 1
ATOM 687 N N . ALA A 1 88 ? 10.977 1.089 -18.435 1.00 95.38 88 ALA A N 1
ATOM 688 C CA . ALA A 1 88 ? 10.140 1.345 -19.601 1.00 95.38 88 ALA A CA 1
ATOM 689 C C . ALA A 1 88 ? 8.790 1.907 -19.104 1.00 95.38 88 ALA A C 1
ATOM 691 O O . ALA A 1 88 ? 8.498 1.756 -17.914 1.00 95.38 88 ALA A O 1
ATOM 692 N N . PRO A 1 89 ? 7.956 2.525 -19.962 1.00 95.88 89 PRO A N 1
ATOM 693 C CA . PRO A 1 89 ? 6.607 2.948 -19.584 1.00 95.88 89 PRO A CA 1
ATOM 694 C C . PRO A 1 89 ? 5.769 1.774 -19.055 1.00 95.88 89 PRO A C 1
ATOM 696 O O . PRO A 1 89 ? 5.434 0.868 -19.814 1.00 95.88 89 PRO A O 1
ATOM 699 N N . MET A 1 90 ? 5.427 1.800 -17.763 1.00 96.19 90 MET A N 1
ATOM 700 C CA . MET A 1 90 ? 4.612 0.755 -17.132 1.00 96.19 90 MET A CA 1
ATOM 701 C C . MET A 1 90 ? 3.141 0.864 -17.562 1.00 96.19 90 MET A C 1
ATOM 703 O O . MET A 1 90 ? 2.581 1.967 -17.585 1.00 96.19 90 MET A O 1
ATOM 707 N N . SER A 1 91 ? 2.489 -0.271 -17.829 1.00 97.25 91 SER A N 1
ATOM 708 C CA . SER A 1 91 ? 1.068 -0.318 -18.188 1.00 97.25 91 SER A CA 1
ATOM 709 C C . SER A 1 91 ? 0.147 0.142 -17.052 1.00 97.25 91 SER A C 1
ATOM 711 O O . SER A 1 91 ? 0.414 -0.058 -15.863 1.00 97.25 91 SER A O 1
ATOM 713 N N . ASP A 1 92 ? -1.009 0.704 -17.415 1.00 96.62 92 ASP A N 1
ATOM 714 C CA . ASP A 1 92 ? -2.000 1.168 -16.438 1.00 96.62 92 ASP A CA 1
ATOM 715 C C . ASP A 1 92 ? -2.527 0.047 -15.535 1.00 96.62 92 ASP A C 1
ATOM 717 O O . ASP A 1 92 ? -2.851 0.296 -14.374 1.00 96.62 92 ASP A O 1
ATOM 721 N N . LYS A 1 93 ? -2.588 -1.197 -16.029 1.00 97.44 93 LYS A N 1
ATOM 722 C CA . LYS A 1 93 ? -3.016 -2.346 -15.221 1.00 97.44 93 LYS A CA 1
ATOM 723 C C . LYS A 1 93 ? -2.048 -2.591 -14.069 1.00 97.44 93 LYS A C 1
ATOM 725 O O . LYS A 1 93 ? -2.472 -2.567 -12.914 1.00 97.44 93 LYS A O 1
ATOM 730 N N . CYS A 1 94 ? -0.756 -2.733 -14.366 1.00 97.75 94 CYS A N 1
ATOM 731 C CA . CYS A 1 94 ? 0.264 -2.909 -13.338 1.00 97.75 94 CYS A CA 1
ATOM 732 C C . CYS A 1 94 ? 0.322 -1.698 -12.385 1.00 97.75 94 CYS A C 1
ATOM 734 O O . CYS A 1 94 ? 0.266 -1.846 -11.160 1.00 97.75 94 CYS A O 1
ATOM 736 N N . ARG A 1 95 ? 0.320 -0.481 -12.943 1.00 95.94 95 ARG A N 1
ATOM 737 C CA . ARG A 1 95 ? 0.343 0.793 -12.204 1.00 95.94 95 ARG A CA 1
ATOM 738 C C . ARG A 1 95 ? -0.833 0.962 -11.239 1.00 95.94 95 ARG A C 1
ATOM 740 O O . ARG A 1 95 ? -0.667 1.524 -10.152 1.00 95.94 95 ARG A O 1
ATOM 747 N N . ASN A 1 96 ? -2.023 0.482 -11.600 1.00 96.12 96 ASN A N 1
ATOM 748 C CA . ASN A 1 96 ? -3.196 0.539 -10.729 1.00 96.12 96 ASN A CA 1
ATOM 749 C C . ASN A 1 96 ? -3.050 -0.375 -9.502 1.00 96.12 96 ASN A C 1
ATOM 751 O O . ASN A 1 96 ? -3.513 0.001 -8.429 1.00 96.12 96 ASN A O 1
ATOM 755 N N . HIS A 1 97 ? -2.351 -1.511 -9.595 1.00 97.69 97 HIS A N 1
ATOM 756 C CA . HIS A 1 97 ? -2.061 -2.338 -8.415 1.00 97.69 97 HIS A CA 1
ATOM 757 C C . HIS A 1 97 ? -1.050 -1.682 -7.471 1.00 97.69 97 HIS A C 1
ATOM 759 O O . HIS A 1 97 ? -1.297 -1.645 -6.267 1.00 97.69 97 HIS A O 1
ATOM 765 N N . PHE A 1 98 ? 0.019 -1.074 -8.001 1.00 96.50 98 PHE A N 1
ATOM 766 C CA . PHE A 1 98 ? 0.920 -0.229 -7.202 1.00 96.50 98 PHE A CA 1
ATOM 767 C C . PHE A 1 98 ? 0.166 0.942 -6.545 1.00 96.50 98 PHE A C 1
ATOM 769 O O . PHE A 1 98 ? 0.389 1.245 -5.377 1.00 96.50 98 PHE A O 1
ATOM 776 N N . THR A 1 99 ? -0.799 1.543 -7.249 1.00 95.50 99 THR A N 1
ATOM 777 C CA . THR A 1 99 ? -1.675 2.587 -6.688 1.00 95.50 99 THR A CA 1
ATOM 778 C C . THR A 1 99 ? -2.570 2.050 -5.563 1.00 95.50 99 THR A C 1
ATOM 780 O O . THR A 1 99 ? -2.639 2.665 -4.505 1.00 95.50 99 THR A O 1
ATOM 783 N N . ASN A 1 100 ? -3.213 0.891 -5.741 1.00 96.62 100 ASN A N 1
ATOM 784 C CA . ASN A 1 100 ? -4.030 0.248 -4.702 1.00 96.62 100 ASN A CA 1
ATOM 785 C C . ASN A 1 100 ? -3.196 -0.106 -3.463 1.00 96.62 100 ASN A C 1
ATOM 787 O O . ASN A 1 100 ? -3.646 0.076 -2.334 1.00 96.62 100 ASN A O 1
ATOM 791 N N . ASN A 1 101 ? -1.970 -0.591 -3.669 1.00 96.62 101 ASN A N 1
ATOM 792 C CA . ASN A 1 101 ? -1.030 -0.886 -2.598 1.00 96.62 101 ASN A CA 1
ATOM 793 C C . ASN A 1 101 ? -0.627 0.379 -1.818 1.00 96.62 101 ASN A C 1
ATOM 795 O O . ASN A 1 101 ? -0.691 0.383 -0.590 1.00 96.62 101 ASN A O 1
ATOM 799 N N . ASN A 1 102 ? -0.303 1.458 -2.529 1.00 95.62 102 ASN A N 1
ATOM 800 C CA . ASN A 1 102 ? -0.019 2.767 -1.953 1.00 95.62 102 ASN A CA 1
ATOM 801 C C . ASN A 1 102 ? -1.218 3.315 -1.157 1.00 95.62 102 ASN A C 1
ATOM 803 O O . ASN A 1 102 ? -1.064 3.690 0.003 1.00 95.62 102 ASN A O 1
ATOM 807 N N . CYS A 1 103 ? -2.429 3.287 -1.72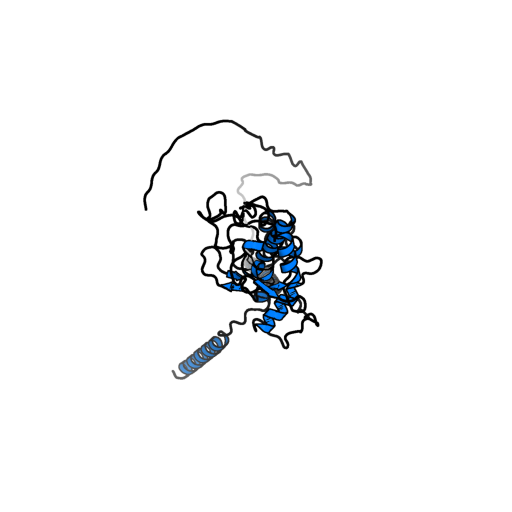4 1.00 97.25 103 CYS A N 1
ATOM 808 C CA . CYS A 1 103 ? -3.650 3.660 -1.006 1.00 97.25 103 CYS A CA 1
ATOM 809 C C . CYS A 1 103 ? -3.863 2.797 0.249 1.00 97.25 103 CYS A C 1
ATOM 811 O O . CYS A 1 103 ? -4.197 3.323 1.305 1.00 97.25 103 CYS A O 1
ATOM 813 N N . PHE A 1 104 ? -3.642 1.482 0.177 1.00 98.00 104 PHE A N 1
ATOM 814 C CA . PHE A 1 104 ? -3.735 0.601 1.342 1.00 98.00 104 PHE A CA 1
ATOM 815 C C . PHE A 1 104 ? -2.723 0.983 2.431 1.00 98.00 104 PHE A C 1
ATOM 817 O O . PHE A 1 104 ? -3.089 1.041 3.604 1.00 98.00 104 PHE A O 1
ATOM 824 N N . TYR A 1 105 ? -1.479 1.275 2.053 1.00 96.56 105 TYR A N 1
ATOM 825 C CA . TYR A 1 105 ? -0.417 1.649 2.981 1.00 96.56 105 TYR A CA 1
ATOM 826 C C . TYR A 1 105 ? -0.660 3.012 3.655 1.00 96.56 105 TYR A C 1
ATOM 828 O O . TYR A 1 105 ? -0.549 3.109 4.877 1.00 96.56 105 TYR A O 1
ATOM 836 N N . GLU A 1 106 ? -1.043 4.046 2.899 1.00 97.00 106 GLU A N 1
ATOM 837 C CA . GLU A 1 106 ? -1.321 5.386 3.447 1.00 97.00 106 GLU A CA 1
ATOM 838 C C . GLU A 1 106 ? -2.663 5.457 4.190 1.00 97.00 106 GLU A C 1
ATOM 840 O O . GLU A 1 106 ? -2.782 6.095 5.236 1.00 97.00 106 GLU A O 1
ATOM 845 N N . CYS A 1 107 ? -3.708 4.833 3.641 1.00 98.19 107 CYS A N 1
ATOM 846 C CA . CYS A 1 107 ? -5.084 5.085 4.059 1.00 98.19 107 CYS A CA 1
ATOM 847 C C . CYS A 1 107 ? -5.666 4.039 5.015 1.00 98.19 107 CYS A C 1
ATOM 849 O O . CYS A 1 107 ? -6.667 4.354 5.651 1.00 98.19 107 CYS A O 1
ATOM 851 N N . SER A 1 108 ? -5.115 2.826 5.144 1.00 97.94 108 SER A N 1
ATOM 852 C CA . SER A 1 108 ? -5.731 1.774 5.973 1.00 97.94 108 SER A CA 1
ATOM 853 C C . SER A 1 108 ? -5.520 1.998 7.481 1.00 97.94 108 SER A C 1
ATOM 855 O O . SER A 1 108 ? -4.384 1.905 7.947 1.00 97.94 108 SER A O 1
ATOM 857 N N . PRO A 1 109 ? -6.590 2.176 8.287 1.00 97.12 109 PRO A N 1
ATOM 858 C CA . PRO A 1 109 ? -6.488 2.250 9.749 1.00 97.12 109 PRO A CA 1
ATOM 859 C C . PRO A 1 109 ? -6.460 0.867 10.429 1.00 97.12 109 PRO A C 1
ATOM 861 O O . PRO A 1 109 ? -6.448 0.760 11.655 1.00 97.12 109 PRO A O 1
ATOM 864 N N . TYR A 1 110 ? -6.473 -0.205 9.630 1.00 97.38 110 TYR A N 1
ATOM 865 C CA . TYR A 1 110 ? -6.625 -1.599 10.065 1.00 97.38 110 TYR A CA 1
ATOM 866 C C . TYR A 1 110 ? -5.289 -2.366 10.092 1.00 97.38 110 TYR A C 1
ATOM 868 O O . TYR A 1 110 ? -5.258 -3.594 10.144 1.00 97.38 110 TYR A O 1
ATOM 876 N N . LEU A 1 111 ? -4.163 -1.644 10.049 1.00 96.81 111 LEU A N 1
ATOM 877 C CA . LEU A 1 111 ? -2.809 -2.213 10.033 1.00 96.81 111 LEU A CA 1
ATOM 878 C C . LEU A 1 111 ? -2.224 -2.499 11.424 1.00 96.81 111 LEU A C 1
ATOM 880 O O . LEU A 1 111 ? -1.218 -3.203 11.508 1.00 96.81 111 LEU A O 1
ATOM 884 N N . GLY A 1 112 ? -2.839 -2.006 12.505 1.00 95.56 112 GLY A N 1
ATOM 885 C CA . GLY A 1 112 ? -2.289 -2.041 13.868 1.00 95.56 112 GLY A CA 1
ATOM 886 C C . GLY A 1 112 ? -1.697 -3.377 14.347 1.00 95.56 112 GLY A C 1
ATOM 887 O O . GLY A 1 112 ? -0.604 -3.351 14.915 1.00 95.56 112 GLY A O 1
ATOM 888 N N . PRO A 1 113 ? -2.294 -4.557 14.066 1.00 96.31 113 PRO A N 1
ATOM 889 C CA . PRO A 1 113 ? -1.701 -5.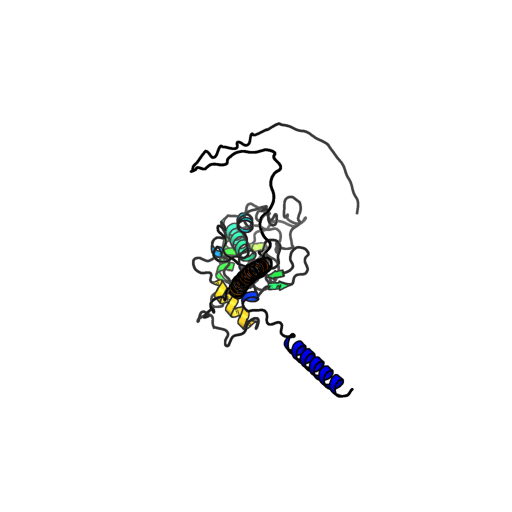841 14.451 1.00 96.31 113 PRO A CA 1
ATOM 890 C C . PRO A 1 113 ? -0.354 -6.168 13.784 1.00 96.31 113 PRO A C 1
ATOM 892 O O . PRO A 1 113 ? 0.287 -7.144 14.174 1.00 96.31 113 PRO A O 1
ATOM 895 N N . TRP A 1 114 ? 0.076 -5.404 12.778 1.00 96.69 114 TRP A N 1
ATOM 896 C CA . TRP A 1 114 ? 1.330 -5.570 12.028 1.00 96.69 114 TRP A CA 1
ATOM 897 C C . TRP A 1 114 ? 2.213 -4.324 12.040 1.00 96.69 114 TRP A C 1
ATOM 899 O O . TRP A 1 114 ? 3.234 -4.304 11.355 1.00 96.69 114 TRP A O 1
ATOM 909 N N . ILE A 1 115 ? 1.846 -3.302 12.812 1.00 94.56 115 ILE A N 1
ATOM 910 C CA . ILE A 1 115 ? 2.704 -2.145 13.043 1.00 94.56 115 ILE A CA 1
ATOM 911 C C . ILE A 1 115 ? 3.873 -2.573 13.937 1.00 94.56 115 ILE A C 1
ATOM 913 O O . ILE A 1 115 ? 3.678 -3.134 15.017 1.00 94.56 115 ILE A O 1
ATOM 917 N N . THR A 1 116 ? 5.095 -2.307 13.482 1.00 90.50 116 THR A N 1
ATOM 918 C CA . THR A 1 116 ? 6.330 -2.516 14.245 1.00 90.50 116 THR A CA 1
ATOM 919 C C . THR A 1 116 ? 7.193 -1.251 14.225 1.00 90.50 116 THR A C 1
ATOM 921 O O . THR A 1 116 ? 7.272 -0.594 13.179 1.00 90.50 116 THR A O 1
ATOM 924 N N . PRO A 1 117 ? 7.872 -0.900 15.335 1.00 88.88 117 PRO A N 1
ATOM 925 C CA . PRO A 1 117 ? 8.817 0.208 15.362 1.00 88.88 117 PRO A CA 1
ATOM 926 C C . PRO A 1 117 ? 9.933 0.064 14.321 1.00 88.88 117 PRO A C 1
ATOM 928 O O . PRO A 1 117 ? 10.472 -1.021 14.093 1.00 88.88 117 PRO A O 1
ATOM 931 N N . GLN A 1 118 ? 10.341 1.189 13.742 1.00 81.94 118 GLN A N 1
ATOM 932 C CA . GLN A 1 118 ? 11.458 1.305 12.816 1.00 81.94 118 GLN A CA 1
ATOM 933 C C . GLN A 1 118 ? 12.345 2.494 13.211 1.00 81.94 118 GLN A C 1
ATOM 935 O O . GLN A 1 118 ? 11.868 3.567 13.564 1.00 81.94 118 GLN A O 1
ATOM 940 N N . LYS A 1 119 ? 13.669 2.311 13.161 1.00 76.19 119 LYS A N 1
ATOM 941 C CA . LYS A 1 119 ? 14.649 3.341 13.547 1.00 76.19 119 LYS A CA 1
ATOM 942 C C . LYS A 1 119 ? 15.120 4.165 12.341 1.00 76.19 119 LYS A C 1
ATOM 944 O O . LYS A 1 119 ? 16.314 4.200 12.056 1.00 76.19 119 LYS A O 1
ATOM 949 N N . LEU A 1 120 ? 14.192 4.801 11.623 1.00 75.81 120 LEU A N 1
ATOM 950 C CA . LEU A 1 120 ? 14.506 5.776 10.569 1.00 75.81 120 LEU A CA 1
ATOM 951 C C . LEU A 1 120 ? 14.054 7.182 10.985 1.00 75.81 120 LEU A C 1
ATOM 953 O O . LEU A 1 120 ? 13.089 7.348 11.730 1.00 75.81 120 LEU A O 1
ATOM 957 N N . SER A 1 121 ? 14.750 8.207 10.487 1.00 73.44 121 SER A N 1
ATOM 958 C CA . SER A 1 121 ? 14.495 9.613 10.837 1.00 73.44 121 SER A CA 1
ATOM 959 C C . SER A 1 121 ? 13.150 10.147 10.331 1.00 73.44 121 SER A C 1
ATOM 961 O O . SER A 1 121 ? 12.609 11.068 10.928 1.00 73.44 121 SER A O 1
ATOM 963 N N . TYR A 1 122 ? 12.615 9.566 9.254 1.00 68.69 122 TYR A N 1
ATOM 964 C CA . TYR A 1 122 ? 11.371 9.977 8.586 1.00 68.69 122 TYR A CA 1
ATOM 965 C C . TYR A 1 122 ? 10.248 8.924 8.662 1.00 68.69 122 TYR A C 1
ATOM 967 O O . TYR A 1 122 ? 9.182 9.111 8.076 1.00 68.69 122 TYR A O 1
ATOM 975 N N . ARG A 1 123 ? 10.501 7.786 9.321 1.00 75.88 123 ARG A N 1
ATOM 976 C CA . ARG A 1 123 ? 9.564 6.663 9.458 1.00 75.88 123 ARG A CA 1
ATOM 977 C C . ARG A 1 123 ? 9.849 5.939 10.769 1.00 75.88 123 ARG A C 1
ATOM 979 O O . ARG A 1 123 ? 10.843 5.222 10.879 1.00 75.88 123 ARG A O 1
ATOM 986 N N . HIS A 1 124 ? 8.992 6.159 11.760 1.00 85.00 124 HIS A N 1
ATOM 987 C CA . HIS A 1 124 ? 9.150 5.589 13.100 1.00 85.00 124 HIS A CA 1
ATOM 988 C C . HIS A 1 124 ? 8.496 4.212 13.229 1.00 85.00 124 HIS A C 1
ATOM 990 O O . HIS A 1 124 ? 8.806 3.469 14.158 1.00 85.00 124 HIS A O 1
ATOM 996 N N . GLU A 1 125 ? 7.635 3.844 12.278 1.00 91.88 125 GLU A N 1
ATOM 997 C CA . GLU A 1 125 ? 6.968 2.549 12.216 1.00 91.88 125 GLU A CA 1
ATOM 998 C C . GLU A 1 125 ? 6.841 2.026 10.774 1.00 91.88 125 GLU A C 1
ATOM 1000 O O . GLU A 1 125 ? 6.712 2.788 9.810 1.00 91.88 125 GLU A O 1
ATOM 1005 N N . ARG A 1 126 ? 6.813 0.697 10.616 1.00 90.88 126 ARG A N 1
ATOM 1006 C CA . ARG A 1 126 ? 6.442 0.024 9.359 1.00 90.88 126 ARG A CA 1
ATOM 1007 C C . ARG A 1 126 ? 5.363 -1.027 9.567 1.00 90.88 126 ARG A C 1
ATOM 1009 O O . ARG A 1 126 ? 5.180 -1.528 10.674 1.00 90.88 126 ARG A O 1
ATOM 1016 N N . MET A 1 127 ? 4.705 -1.403 8.473 1.00 93.44 127 MET A N 1
ATOM 1017 C CA . MET A 1 127 ? 3.966 -2.661 8.417 1.00 93.44 127 MET A CA 1
ATOM 1018 C C . MET A 1 127 ? 4.948 -3.841 8.343 1.00 93.44 127 MET A C 1
ATOM 1020 O O . MET A 1 127 ? 6.038 -3.713 7.782 1.00 93.44 127 MET A O 1
ATOM 1024 N N . TYR A 1 128 ? 4.611 -4.973 8.957 1.00 94.19 128 TYR A N 1
ATOM 1025 C CA . TYR A 1 128 ? 5.470 -6.158 8.974 1.00 94.19 128 TYR A CA 1
ATOM 1026 C C . TYR A 1 128 ? 4.651 -7.453 8.977 1.00 94.19 128 TYR A C 1
ATOM 1028 O O . TYR A 1 128 ? 3.918 -7.739 9.927 1.00 94.19 128 TYR A O 1
ATOM 1036 N N . LYS A 1 129 ? 4.813 -8.259 7.924 1.00 95.81 129 LYS A N 1
ATOM 1037 C CA . LYS A 1 129 ? 4.139 -9.543 7.667 1.00 95.81 129 LYS A CA 1
ATOM 1038 C C . LYS A 1 129 ? 2.618 -9.436 7.636 1.00 95.81 129 LYS A C 1
ATOM 1040 O O . LYS A 1 129 ? 1.912 -10.241 8.250 1.00 95.81 129 LYS A O 1
ATOM 1045 N N . VAL A 1 130 ? 2.115 -8.430 6.922 1.00 98.12 130 VAL A N 1
ATOM 1046 C CA . VAL A 1 130 ? 0.680 -8.268 6.652 1.00 98.12 130 VAL A CA 1
ATOM 1047 C C . VAL A 1 130 ? 0.204 -9.432 5.765 1.00 98.12 130 VAL A C 1
ATOM 1049 O O . VAL A 1 130 ? 0.807 -9.662 4.717 1.00 98.12 130 VAL A O 1
ATOM 1052 N N . PRO A 1 131 ? -0.851 -10.182 6.137 1.00 98.12 131 PRO A N 1
ATOM 1053 C CA . PRO A 1 131 ? -1.312 -11.338 5.375 1.00 98.12 131 PRO A CA 1
ATOM 1054 C C . PRO A 1 131 ? -2.036 -10.868 4.111 1.00 98.12 131 PRO A C 1
ATOM 1056 O O . PRO A 1 131 ? -3.220 -10.563 4.167 1.00 98.12 131 PRO A O 1
ATOM 1059 N N . LEU A 1 132 ? -1.358 -10.770 2.971 1.00 98.56 132 LEU A N 1
ATOM 1060 C CA . LEU A 1 132 ? -1.980 -10.363 1.708 1.00 98.56 132 LEU A CA 1
ATOM 1061 C C . LEU A 1 132 ? -2.768 -11.533 1.113 1.00 98.56 132 LEU A C 1
ATOM 1063 O O . LEU A 1 132 ? -2.223 -12.628 0.985 1.00 98.56 132 LEU A O 1
ATOM 1067 N N . CYS A 1 133 ? -4.023 -11.321 0.711 1.00 98.69 133 CYS A N 1
ATOM 1068 C CA . CYS A 1 133 ? -4.798 -12.376 0.055 1.00 98.69 133 CYS A CA 1
ATOM 1069 C C . CYS A 1 133 ? -4.130 -12.861 -1.241 1.00 98.69 133 CYS A C 1
ATOM 1071 O O . CYS A 1 133 ? -3.741 -12.055 -2.093 1.00 98.69 133 CYS A O 1
ATOM 1073 N N . ALA A 1 134 ? -4.050 -14.180 -1.423 1.00 98.62 134 ALA A N 1
ATOM 1074 C CA . ALA A 1 134 ? -3.426 -14.788 -2.592 1.00 98.62 134 ALA A CA 1
ATOM 1075 C C . ALA A 1 134 ? -4.087 -14.350 -3.909 1.00 98.62 134 ALA A C 1
ATOM 1077 O O . ALA A 1 134 ? -3.370 -14.077 -4.867 1.00 98.62 134 ALA A O 1
ATOM 1078 N N . SER A 1 135 ? -5.413 -14.185 -3.969 1.00 98.50 135 SER A N 1
ATOM 1079 C CA . SER A 1 135 ? -6.095 -13.623 -5.149 1.00 98.50 135 SER A CA 1
ATOM 1080 C C . SER A 1 135 ? -5.604 -12.219 -5.529 1.00 98.50 135 SER A C 1
ATOM 1082 O O . SER A 1 135 ? -5.373 -11.954 -6.707 1.00 98.50 135 SER A O 1
ATOM 1084 N N . GLN A 1 136 ? -5.389 -11.338 -4.546 1.00 98.50 136 GLN A N 1
ATOM 1085 C CA . GLN A 1 136 ? -4.917 -9.964 -4.754 1.00 98.50 136 GLN A CA 1
ATOM 1086 C C . GLN A 1 136 ? -3.477 -9.964 -5.276 1.00 98.50 136 GLN A C 1
ATOM 1088 O O . GLN A 1 136 ? -3.175 -9.304 -6.267 1.00 98.50 136 GLN A O 1
ATOM 1093 N N . CYS A 1 137 ? -2.607 -10.758 -4.646 1.00 98.56 137 CYS A N 1
ATOM 1094 C CA . CYS A 1 137 ? -1.223 -10.912 -5.079 1.00 98.56 137 CYS A CA 1
ATOM 1095 C C . CYS A 1 137 ? -1.115 -11.529 -6.486 1.00 98.56 137 CYS A C 1
ATOM 1097 O O . CYS A 1 137 ? -0.370 -11.037 -7.331 1.00 98.56 137 CYS A O 1
ATOM 1099 N N . ASN A 1 138 ? -1.896 -12.576 -6.769 1.00 98.75 138 ASN A N 1
ATOM 1100 C CA . ASN A 1 138 ? -1.921 -13.216 -8.082 1.00 98.75 138 ASN A CA 1
ATOM 1101 C C . ASN A 1 138 ? -2.421 -12.262 -9.174 1.00 98.75 138 ASN A C 1
ATOM 1103 O O . ASN A 1 138 ? -1.835 -12.244 -10.252 1.00 98.75 138 ASN A O 1
ATOM 1107 N N . ALA A 1 139 ? -3.458 -11.460 -8.913 1.00 98.75 139 ALA A N 1
ATOM 1108 C CA . ALA A 1 139 ? -3.936 -10.456 -9.865 1.00 98.75 139 ALA A CA 1
ATOM 1109 C C . ALA A 1 139 ? -2.853 -9.407 -10.168 1.00 98.75 139 ALA A C 1
ATOM 1111 O O . ALA A 1 139 ? -2.551 -9.163 -11.335 1.00 98.75 139 ALA A O 1
ATOM 1112 N N . TRP A 1 140 ? -2.211 -8.868 -9.125 1.00 98.62 140 TRP A N 1
ATOM 1113 C CA . TRP A 1 140 ? -1.107 -7.916 -9.264 1.00 98.62 140 TRP A CA 1
ATOM 1114 C C . TRP A 1 140 ? 0.047 -8.507 -10.084 1.00 98.62 140 TRP A C 1
ATOM 1116 O O . TRP A 1 140 ? 0.503 -7.896 -11.049 1.00 98.62 140 TRP A O 1
ATOM 1126 N N . TRP A 1 141 ? 0.465 -9.735 -9.774 1.00 98.50 141 TRP A N 1
ATOM 1127 C CA . TRP A 1 141 ? 1.491 -10.435 -10.541 1.00 98.50 141 TRP A CA 1
ATOM 1128 C C . TRP A 1 141 ? 1.110 -10.635 -12.012 1.00 98.50 141 TRP A C 1
ATOM 1130 O O . TRP A 1 141 ? 1.917 -10.343 -12.889 1.00 98.50 141 TRP A O 1
ATOM 1140 N N . GLN A 1 142 ? -0.102 -11.117 -12.310 1.00 98.56 142 GLN A N 1
ATOM 1141 C CA . GLN A 1 142 ? -0.500 -11.403 -13.694 1.00 98.56 142 GLN A CA 1
ATOM 1142 C C . GLN A 1 142 ? -0.544 -10.150 -14.574 1.00 98.56 142 GLN A C 1
ATOM 1144 O O . GLN A 1 142 ? -0.190 -10.249 -15.747 1.00 98.56 142 GLN A O 1
ATOM 1149 N N . ASP A 1 143 ? -0.925 -9.000 -14.012 1.00 98.56 143 ASP A N 1
ATOM 1150 C CA . ASP A 1 143 ? -0.934 -7.714 -14.717 1.00 98.56 143 ASP A CA 1
ATOM 1151 C C . ASP A 1 143 ? 0.457 -7.046 -14.805 1.00 98.56 143 ASP A C 1
ATOM 1153 O O . ASP A 1 143 ? 0.617 -6.125 -15.600 1.00 98.56 143 ASP A O 1
ATOM 1157 N N . CYS A 1 144 ? 1.457 -7.494 -14.027 1.00 98.38 144 CYS A N 1
ATOM 1158 C CA . CYS A 1 144 ? 2.815 -6.919 -13.993 1.00 98.38 144 CYS A CA 1
ATOM 1159 C C . CYS A 1 144 ? 3.940 -7.829 -14.528 1.00 98.38 144 CYS A C 1
ATOM 1161 O O . CYS A 1 144 ? 5.047 -7.351 -14.747 1.00 98.38 144 CYS A O 1
ATOM 1163 N N . LYS A 1 145 ? 3.728 -9.137 -14.711 1.00 97.25 145 LYS A N 1
ATOM 1164 C CA . LYS A 1 145 ? 4.804 -10.115 -15.013 1.00 97.25 145 LYS A CA 1
ATOM 1165 C C . LYS A 1 145 ? 5.629 -9.810 -16.280 1.00 97.25 145 LYS A C 1
ATOM 1167 O O . LYS A 1 145 ? 6.795 -10.206 -16.356 1.00 97.25 145 LYS A O 1
ATOM 1172 N N . ASP A 1 146 ? 5.017 -9.130 -17.249 1.00 96.25 146 ASP A N 1
ATOM 1173 C CA . ASP A 1 146 ? 5.611 -8.770 -18.543 1.00 96.25 146 ASP A CA 1
ATOM 1174 C C . ASP A 1 146 ? 6.242 -7.356 -18.528 1.00 96.25 146 ASP A C 1
ATOM 1176 O O . ASP A 1 146 ? 6.918 -6.964 -19.478 1.00 96.25 146 ASP A O 1
ATOM 1180 N N . GLU A 1 147 ? 6.075 -6.606 -17.431 1.00 97.94 147 GLU A N 1
ATOM 1181 C CA . GLU A 1 147 ? 6.769 -5.338 -17.169 1.00 97.94 147 GLU A CA 1
ATOM 1182 C C . GLU A 1 147 ? 8.260 -5.579 -16.898 1.00 97.94 147 GLU A C 1
ATOM 1184 O O . GLU A 1 147 ? 8.692 -6.710 -16.669 1.00 97.94 147 GLU A O 1
ATOM 1189 N N . SER A 1 148 ? 9.073 -4.519 -16.883 1.00 97.75 148 SER A N 1
ATOM 1190 C CA . SER A 1 148 ? 10.517 -4.621 -16.627 1.00 97.75 148 SER A CA 1
ATOM 1191 C C . SER A 1 148 ? 10.977 -3.843 -15.398 1.00 97.75 148 SER A C 1
ATOM 1193 O O . SER A 1 148 ? 10.527 -2.728 -15.151 1.00 97.75 148 SER A O 1
ATOM 1195 N N . THR A 1 149 ? 11.933 -4.409 -14.658 1.00 98.19 149 THR A N 1
ATOM 1196 C CA . THR A 1 149 ? 12.644 -3.733 -13.565 1.00 98.19 149 THR A CA 1
ATOM 1197 C C . THR A 1 149 ? 14.130 -4.090 -13.551 1.00 98.19 149 THR A C 1
ATOM 1199 O O . THR A 1 149 ? 14.569 -5.057 -14.172 1.00 98.19 149 THR A O 1
ATOM 1202 N N . CYS A 1 150 ? 14.921 -3.281 -12.855 1.00 98.00 150 CYS A N 1
ATOM 1203 C CA . CYS A 1 150 ? 16.360 -3.449 -12.657 1.00 98.00 150 CYS A CA 1
ATOM 1204 C C . CYS A 1 150 ? 16.732 -3.782 -11.201 1.00 98.00 150 CYS A C 1
ATOM 1206 O O . CYS A 1 150 ? 17.902 -4.051 -10.921 1.00 98.00 150 CYS A O 1
ATOM 1208 N N . VAL A 1 151 ? 15.760 -3.766 -10.278 1.00 96.88 151 VAL A N 1
ATOM 1209 C CA . VAL A 1 151 ? 15.941 -4.103 -8.859 1.00 96.88 151 VAL A CA 1
ATOM 1210 C C . VAL A 1 151 ? 14.775 -4.950 -8.355 1.00 96.88 151 VAL A C 1
ATOM 1212 O O . VAL A 1 151 ? 13.630 -4.761 -8.750 1.00 96.88 151 VAL A O 1
ATOM 1215 N N . GLU A 1 152 ? 15.067 -5.884 -7.457 1.00 95.50 152 GLU A N 1
ATOM 1216 C CA . GLU A 1 152 ? 14.064 -6.775 -6.865 1.00 95.50 152 GLU A CA 1
ATOM 1217 C C . GLU A 1 152 ? 13.298 -6.092 -5.718 1.00 95.50 152 GLU A C 1
ATOM 1219 O O . GLU A 1 152 ? 12.072 -6.123 -5.672 1.00 95.50 152 GLU A O 1
ATOM 1224 N N . ASN A 1 153 ? 14.021 -5.410 -4.828 1.00 95.31 153 ASN A N 1
ATOM 1225 C CA . ASN A 1 153 ? 13.475 -4.659 -3.700 1.00 95.31 153 ASN A CA 1
ATOM 1226 C C . ASN A 1 153 ? 13.481 -3.157 -4.028 1.00 95.31 153 ASN A C 1
ATOM 1228 O O . ASN A 1 153 ? 14.540 -2.532 -4.115 1.00 95.31 153 ASN A O 1
ATOM 1232 N N . TRP A 1 154 ? 12.299 -2.573 -4.190 1.00 94.88 154 TRP A N 1
ATOM 1233 C CA . TRP A 1 154 ? 12.082 -1.181 -4.588 1.00 94.88 154 TRP A CA 1
ATOM 1234 C C . TRP A 1 154 ? 12.193 -0.209 -3.406 1.00 94.88 154 TRP A C 1
ATOM 1236 O O . TRP A 1 154 ? 12.484 0.968 -3.607 1.00 94.88 154 TRP A O 1
ATOM 1246 N N . SER A 1 155 ? 12.062 -0.697 -2.168 1.00 90.56 155 SER A N 1
ATOM 1247 C CA . SER A 1 155 ? 12.269 0.105 -0.954 1.00 90.56 155 SER A CA 1
ATOM 1248 C C . SER A 1 155 ? 13.741 0.448 -0.698 1.00 90.56 155 SER A C 1
ATOM 1250 O O . SER A 1 155 ? 14.022 1.456 -0.051 1.00 90.56 155 SER A O 1
ATOM 1252 N N . THR A 1 156 ? 14.697 -0.369 -1.167 1.00 90.94 156 THR A N 1
ATOM 1253 C CA . THR A 1 156 ? 16.137 -0.152 -0.889 1.00 90.94 156 THR A CA 1
ATOM 1254 C C . THR A 1 156 ? 17.089 -0.346 -2.072 1.00 90.94 156 THR A C 1
ATOM 1256 O O . THR A 1 156 ? 18.262 0.001 -1.952 1.00 90.94 156 THR A O 1
ATOM 1259 N N . GLY A 1 157 ? 16.648 -0.927 -3.191 1.00 94.38 157 GLY A N 1
ATOM 1260 C CA . GLY A 1 157 ? 17.526 -1.279 -4.313 1.00 94.38 157 GLY A CA 1
ATOM 1261 C C . GLY A 1 157 ? 17.919 -0.105 -5.212 1.00 94.38 157 GLY A C 1
ATOM 1262 O O . GLY A 1 157 ? 19.011 -0.111 -5.780 1.00 94.38 157 GLY A O 1
ATOM 1263 N N . PHE A 1 158 ? 17.054 0.901 -5.349 1.00 96.19 158 PHE A N 1
ATOM 1264 C CA . PHE A 1 158 ? 17.277 2.039 -6.244 1.00 96.19 158 PHE A CA 1
ATOM 1265 C C . PHE A 1 158 ? 18.395 2.988 -5.782 1.00 96.19 158 PHE A C 1
ATOM 1267 O O . PHE A 1 158 ? 18.732 3.088 -4.599 1.00 96.19 158 PHE A O 1
ATOM 1274 N N . LYS A 1 159 ? 18.936 3.755 -6.735 1.00 96.19 159 LYS A N 1
ATOM 1275 C CA . LYS A 1 159 ? 19.650 5.010 -6.455 1.00 96.19 159 LYS A CA 1
ATOM 1276 C C . LYS A 1 159 ? 18.677 6.177 -6.560 1.00 96.19 159 LYS A C 1
ATOM 1278 O O . LYS A 1 159 ? 17.734 6.099 -7.331 1.00 96.19 159 LYS A O 1
ATOM 1283 N N . TRP A 1 160 ? 18.902 7.229 -5.782 1.00 94.69 160 TRP A N 1
ATOM 1284 C CA . TRP A 1 160 ? 17.983 8.359 -5.663 1.00 94.69 160 TRP A CA 1
ATOM 1285 C C . TRP A 1 160 ? 18.711 9.677 -5.913 1.00 94.69 160 TRP A C 1
ATOM 1287 O O . TRP A 1 160 ? 19.790 9.894 -5.360 1.00 94.69 160 TRP A O 1
ATOM 1297 N N . ASP A 1 161 ? 18.100 10.554 -6.704 1.00 92.00 161 ASP A N 1
ATOM 1298 C CA . ASP A 1 161 ? 18.509 11.949 -6.872 1.00 92.00 161 ASP A CA 1
ATOM 1299 C C . ASP A 1 161 ? 17.283 12.882 -6.968 1.00 92.00 161 ASP A C 1
ATOM 1301 O O . ASP A 1 161 ? 16.161 12.494 -6.637 1.00 92.00 161 ASP A O 1
ATOM 1305 N N . LYS A 1 162 ? 17.486 14.142 -7.377 1.00 89.44 162 LYS A N 1
ATOM 1306 C CA . LYS A 1 162 ? 16.407 15.141 -7.488 1.00 89.44 162 LYS A CA 1
ATOM 1307 C C . LYS A 1 162 ? 15.312 14.753 -8.494 1.00 89.44 162 LYS A C 1
ATOM 1309 O O . LYS A 1 162 ? 14.182 15.200 -8.336 1.00 89.44 162 LYS A O 1
ATOM 1314 N N . SER A 1 163 ? 15.630 13.934 -9.495 1.00 88.38 163 SER A N 1
ATOM 1315 C CA . SER A 1 163 ? 14.702 13.466 -10.536 1.00 88.38 163 SER A CA 1
ATOM 1316 C C . SER A 1 163 ? 14.002 12.140 -10.207 1.00 88.38 163 SER A C 1
ATOM 1318 O O . SER A 1 163 ? 13.156 11.699 -10.980 1.00 88.38 163 SER A O 1
ATOM 1320 N N . GLY A 1 164 ? 14.310 11.530 -9.055 1.00 92.19 164 GLY A N 1
ATOM 1321 C CA . GLY A 1 164 ? 13.615 10.352 -8.533 1.00 92.19 164 GLY A CA 1
ATOM 1322 C C . GLY A 1 164 ? 14.527 9.148 -8.323 1.00 92.19 164 GLY A C 1
ATOM 1323 O O . GLY A 1 164 ? 15.718 9.289 -8.028 1.00 92.19 164 GLY A O 1
ATOM 1324 N N . ASN A 1 165 ? 13.944 7.954 -8.427 1.00 95.50 165 ASN A N 1
ATOM 1325 C CA . ASN A 1 165 ? 14.651 6.678 -8.366 1.00 95.50 165 ASN A CA 1
ATOM 1326 C C . ASN A 1 165 ? 15.189 6.245 -9.736 1.00 95.50 165 ASN A C 1
ATOM 1328 O O . ASN A 1 165 ? 14.505 6.318 -10.754 1.00 95.50 165 ASN A O 1
ATOM 1332 N N . HIS A 1 166 ? 16.391 5.675 -9.721 1.00 95.25 166 HIS A N 1
ATOM 1333 C CA . HIS A 1 166 ? 17.116 5.198 -10.893 1.00 95.25 166 HIS A CA 1
ATOM 1334 C C . HIS A 1 166 ? 17.703 3.812 -10.658 1.00 95.25 166 HIS A C 1
ATOM 1336 O O . HIS A 1 166 ? 18.079 3.442 -9.537 1.00 95.25 166 HIS A O 1
ATOM 1342 N N . CYS A 1 167 ? 17.856 3.066 -11.747 1.00 97.56 167 CYS A N 1
ATOM 1343 C CA . CYS A 1 167 ? 18.593 1.812 -11.759 1.00 97.56 167 CYS A CA 1
ATOM 1344 C C . CYS A 1 167 ? 20.057 2.022 -11.325 1.00 97.56 167 CYS A C 1
ATOM 1346 O O . CYS A 1 167 ? 20.733 2.911 -11.853 1.00 97.56 167 CYS A O 1
ATOM 1348 N N . PRO A 1 168 ? 20.596 1.220 -10.387 1.00 97.25 168 PRO A N 1
ATOM 1349 C CA . PRO A 1 168 ? 22.011 1.289 -10.037 1.00 97.25 168 PRO A CA 1
ATOM 1350 C C . PRO A 1 168 ? 22.916 1.012 -11.245 1.00 97.25 168 PRO A C 1
ATOM 1352 O O . PRO A 1 168 ? 22.588 0.195 -12.109 1.00 97.25 168 PRO A O 1
ATOM 1355 N N . ARG A 1 169 ? 24.100 1.639 -11.285 1.00 93.81 169 ARG A N 1
ATOM 1356 C CA . ARG A 1 169 ? 25.112 1.354 -12.319 1.00 93.81 169 ARG A CA 1
ATOM 1357 C C . ARG A 1 169 ? 25.392 -0.151 -12.392 1.00 93.81 169 ARG A C 1
ATOM 1359 O O . ARG A 1 169 ? 25.482 -0.810 -11.359 1.00 93.81 169 ARG A O 1
ATOM 1366 N N . ASN A 1 170 ? 25.567 -0.662 -13.609 1.00 93.00 170 ASN A N 1
ATOM 1367 C CA . ASN A 1 170 ? 25.788 -2.079 -13.928 1.00 93.00 170 ASN A CA 1
ATOM 1368 C C . ASN A 1 170 ? 24.598 -3.021 -13.639 1.00 93.00 170 ASN A C 1
ATOM 1370 O O . ASN A 1 170 ? 24.745 -4.234 -13.785 1.00 93.00 170 ASN A O 1
ATOM 1374 N N . THR A 1 171 ? 23.419 -2.500 -13.283 1.00 96.25 171 THR A N 1
ATOM 1375 C CA . THR A 1 171 ? 22.163 -3.262 -13.399 1.00 96.25 171 THR A CA 1
ATOM 1376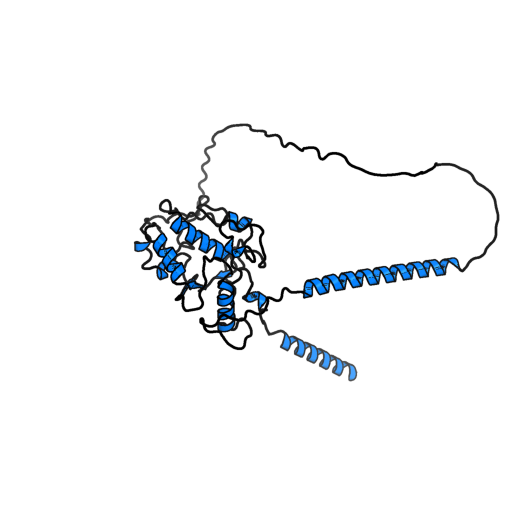 C C . THR A 1 171 ? 21.603 -3.142 -14.817 1.00 96.25 171 THR A C 1
ATOM 1378 O O . THR A 1 171 ? 21.952 -2.225 -15.561 1.00 96.25 171 THR A O 1
ATOM 1381 N N . VAL A 1 172 ? 20.756 -4.093 -15.208 1.00 96.44 172 VAL A N 1
ATOM 1382 C CA . VAL A 1 172 ? 20.100 -4.123 -16.521 1.00 96.44 172 VAL A CA 1
ATOM 1383 C C . VAL A 1 172 ? 18.619 -4.375 -16.286 1.00 96.44 172 VAL A C 1
ATOM 1385 O O . VAL A 1 172 ? 18.273 -5.249 -15.492 1.00 96.44 172 VAL A O 1
ATOM 1388 N N . CYS A 1 173 ? 17.760 -3.630 -16.976 1.00 98.12 173 CYS A N 1
ATOM 1389 C CA . CYS A 1 173 ? 16.321 -3.863 -16.968 1.00 98.12 173 CYS A CA 1
ATOM 1390 C C . CYS A 1 173 ? 15.995 -5.251 -17.531 1.00 98.12 173 CYS A C 1
ATOM 1392 O O . CYS A 1 173 ? 16.475 -5.627 -18.601 1.00 98.12 173 CYS A O 1
ATOM 1394 N N . ARG A 1 174 ? 15.194 -6.020 -16.796 1.00 96.94 174 ARG A N 1
ATOM 1395 C CA . ARG A 1 174 ? 14.762 -7.377 -17.144 1.00 96.94 174 ARG A CA 1
ATOM 1396 C C . ARG A 1 174 ? 13.262 -7.522 -16.887 1.00 96.94 174 ARG A C 1
ATOM 1398 O O . ARG A 1 174 ? 12.760 -6.843 -15.990 1.00 96.94 174 ARG A O 1
ATOM 1405 N N . PRO A 1 175 ? 12.564 -8.425 -17.597 1.00 97.19 175 PRO A N 1
ATOM 1406 C CA . PRO A 1 175 ? 11.172 -8.741 -17.300 1.00 97.19 175 PRO A CA 1
ATOM 1407 C C . PRO A 1 175 ? 10.983 -9.150 -15.837 1.00 97.19 175 PRO A C 1
ATOM 1409 O O . PRO A 1 175 ? 11.851 -9.819 -15.268 1.00 97.19 175 PRO A O 1
ATOM 1412 N N . PHE A 1 176 ? 9.838 -8.820 -15.243 1.00 98.00 176 PHE A N 1
ATOM 1413 C CA . PHE A 1 176 ? 9.498 -9.198 -13.869 1.00 98.00 176 PHE A CA 1
ATOM 1414 C C . PHE A 1 176 ? 9.600 -10.720 -13.670 1.00 98.00 176 PHE A C 1
ATOM 1416 O O . PHE A 1 176 ? 10.128 -11.152 -12.652 1.00 98.00 176 PHE A O 1
ATOM 1423 N N . THR A 1 177 ? 9.223 -11.539 -14.660 1.00 97.81 177 THR A N 1
ATOM 1424 C CA . THR A 1 177 ? 9.428 -13.011 -14.667 1.00 97.81 177 THR A CA 1
ATOM 1425 C C . THR A 1 177 ? 10.882 -13.478 -14.514 1.00 97.81 177 THR A C 1
ATOM 1427 O O . THR A 1 177 ? 11.115 -14.620 -14.125 1.00 97.81 177 THR A O 1
ATOM 1430 N N . SER A 1 178 ? 11.868 -12.630 -14.820 1.00 96.94 178 SER A N 1
ATOM 1431 C CA . SER A 1 178 ? 13.303 -12.924 -14.657 1.00 96.94 178 SER A CA 1
ATOM 1432 C C . SER A 1 178 ? 13.882 -12.428 -13.327 1.00 96.94 178 SER A C 1
ATOM 1434 O O . SER A 1 178 ? 15.030 -12.742 -13.015 1.00 96.94 178 SER A O 1
ATOM 1436 N N . VAL A 1 179 ? 13.119 -11.630 -12.574 1.00 97.00 179 VAL A N 1
ATOM 1437 C CA . VAL A 1 179 ? 13.496 -11.077 -11.262 1.00 97.00 179 VAL A CA 1
ATOM 1438 C C . VAL A 1 179 ? 12.731 -11.802 -10.154 1.00 97.00 179 VAL A C 1
ATOM 1440 O O . VAL A 1 179 ? 13.327 -12.256 -9.185 1.00 97.00 179 VAL A O 1
ATOM 1443 N N . TYR A 1 180 ? 11.424 -11.995 -10.328 1.00 97.19 180 TYR A N 1
ATOM 1444 C CA . TYR A 1 180 ? 10.551 -12.649 -9.363 1.00 97.19 180 TYR A CA 1
ATOM 1445 C C . TYR A 1 180 ? 10.106 -14.027 -9.865 1.00 97.19 180 TYR A C 1
ATOM 1447 O O . TYR A 1 180 ? 9.496 -14.157 -10.924 1.00 97.19 180 TYR A O 1
ATOM 1455 N N . HIS A 1 181 ? 10.376 -15.070 -9.076 1.00 94.12 181 HIS A N 1
ATOM 1456 C CA . HIS A 1 181 ? 10.104 -16.461 -9.458 1.00 94.12 181 HIS A CA 1
ATOM 1457 C C . HIS A 1 181 ? 8.612 -16.808 -9.600 1.00 94.12 181 HIS A C 1
ATOM 1459 O O . HIS A 1 181 ? 8.257 -17.720 -10.344 1.00 94.12 181 HIS A O 1
ATOM 1465 N N . ASN A 1 182 ? 7.740 -16.139 -8.841 1.00 97.31 182 ASN A N 1
ATOM 1466 C CA . ASN A 1 182 ? 6.290 -16.335 -8.836 1.00 97.31 182 ASN A CA 1
ATOM 1467 C C . ASN A 1 182 ? 5.595 -15.142 -8.152 1.00 97.31 182 ASN A C 1
ATOM 1469 O O . ASN A 1 182 ? 6.264 -14.251 -7.624 1.00 97.31 182 ASN A O 1
ATOM 1473 N N . ALA A 1 183 ? 4.258 -15.156 -8.123 1.00 97.94 183 ALA A N 1
ATOM 1474 C CA . ALA A 1 183 ? 3.453 -14.105 -7.503 1.00 97.94 183 ALA A CA 1
ATOM 1475 C C . ALA A 1 183 ? 3.821 -13.848 -6.032 1.00 97.94 183 ALA A C 1
ATOM 1477 O O . ALA A 1 183 ? 4.052 -12.700 -5.668 1.00 97.94 183 ALA A O 1
ATOM 1478 N N . SER A 1 184 ? 3.940 -14.890 -5.200 1.00 97.38 184 SER A N 1
ATOM 1479 C CA . SER A 1 184 ? 4.303 -14.717 -3.787 1.00 97.38 184 SER A CA 1
ATOM 1480 C C . SER A 1 184 ? 5.663 -14.049 -3.628 1.00 97.38 184 SER A C 1
ATOM 1482 O O . SER A 1 184 ? 5.769 -13.061 -2.911 1.00 97.38 184 SER A O 1
ATOM 1484 N N . HIS A 1 185 ? 6.671 -14.503 -4.376 1.00 97.00 185 HIS A N 1
ATOM 1485 C CA . HIS A 1 185 ? 7.999 -13.892 -4.358 1.00 97.00 185 HIS A CA 1
ATOM 1486 C C . HIS A 1 185 ? 7.988 -12.424 -4.810 1.00 97.00 185 HIS A C 1
ATOM 1488 O O . HIS A 1 185 ? 8.755 -11.614 -4.302 1.00 97.00 185 HIS A O 1
ATOM 1494 N N . PHE A 1 186 ? 7.110 -12.059 -5.744 1.00 97.62 186 PHE A N 1
ATOM 1495 C CA . PHE A 1 186 ? 6.910 -10.665 -6.121 1.00 97.62 186 PHE A CA 1
ATOM 1496 C C . PHE A 1 186 ? 6.305 -9.848 -4.968 1.00 97.62 186 PHE A C 1
ATOM 1498 O O . PHE A 1 186 ? 6.911 -8.877 -4.516 1.00 97.62 186 PHE A O 1
ATOM 1505 N N . CYS A 1 187 ? 5.152 -10.261 -4.440 1.00 97.50 187 CYS A N 1
ATOM 1506 C CA . CYS A 1 187 ? 4.421 -9.502 -3.423 1.00 97.50 187 CYS A CA 1
ATOM 1507 C C . CYS A 1 187 ? 5.144 -9.412 -2.066 1.00 97.50 187 CYS A C 1
ATOM 1509 O O . CYS A 1 187 ? 4.953 -8.439 -1.339 1.00 97.50 187 CYS A O 1
ATOM 1511 N N . GLU A 1 188 ? 5.951 -10.415 -1.712 1.00 96.69 188 GLU A N 1
ATOM 1512 C CA . GLU A 1 188 ? 6.696 -10.476 -0.444 1.00 96.69 188 GLU A CA 1
ATOM 1513 C C . GLU A 1 188 ? 8.048 -9.744 -0.493 1.00 96.69 188 GLU A C 1
ATOM 1515 O O . GLU A 1 188 ? 8.591 -9.423 0.565 1.00 96.69 188 GLU A O 1
ATOM 1520 N N . THR A 1 189 ? 8.571 -9.448 -1.693 1.00 95.50 189 THR A N 1
ATOM 1521 C CA . THR A 1 189 ? 9.919 -8.875 -1.876 1.00 95.50 189 THR A CA 1
ATOM 1522 C C . THR A 1 189 ? 9.927 -7.494 -2.544 1.00 95.50 189 THR A C 1
ATOM 1524 O O . THR A 1 189 ? 10.857 -6.724 -2.298 1.00 95.50 189 THR A O 1
ATOM 1527 N N . VAL A 1 190 ? 8.908 -7.115 -3.336 1.00 95.94 190 VAL A N 1
ATOM 1528 C CA . VAL A 1 190 ? 8.910 -5.841 -4.094 1.00 95.94 190 VAL A CA 1
ATOM 1529 C C . VAL A 1 190 ? 9.088 -4.609 -3.201 1.00 95.94 190 VAL A C 1
ATOM 1531 O O . VAL A 1 190 ? 9.892 -3.742 -3.522 1.00 95.94 190 VAL A O 1
ATOM 1534 N N . TRP A 1 191 ? 8.456 -4.557 -2.026 1.00 91.94 191 TRP A N 1
ATOM 1535 C CA . TRP A 1 191 ? 8.655 -3.477 -1.042 1.00 91.94 191 TRP A CA 1
ATOM 1536 C C . TRP A 1 191 ? 9.694 -3.802 0.038 1.00 91.94 191 TRP A C 1
ATOM 1538 O O . TRP A 1 191 ? 9.766 -3.156 1.086 1.00 91.94 191 TRP A O 1
ATOM 1548 N N . GLY A 1 192 ? 10.554 -4.769 -0.257 1.00 79.31 192 GLY A N 1
ATOM 1549 C CA . GLY A 1 192 ? 11.509 -5.347 0.668 1.00 79.31 192 GLY A CA 1
ATOM 1550 C C . GLY A 1 192 ? 10.908 -6.470 1.505 1.00 79.31 192 GLY A C 1
ATOM 1551 O O . GLY A 1 192 ? 9.686 -6.607 1.594 1.00 79.31 192 GLY A O 1
ATOM 1552 N N . PRO A 1 193 ? 11.775 -7.293 2.118 1.00 75.06 193 PRO A N 1
ATOM 1553 C CA . PRO A 1 193 ? 11.340 -8.472 2.838 1.00 75.06 193 PRO A CA 1
ATOM 1554 C C . PRO A 1 193 ? 10.412 -8.106 3.996 1.00 75.06 193 PRO A C 1
ATOM 1556 O O . PRO A 1 193 ? 10.539 -7.060 4.651 1.00 75.06 193 PRO A O 1
ATOM 1559 N N . ASP A 1 194 ? 9.509 -9.038 4.279 1.00 81.38 194 ASP A N 1
ATOM 1560 C CA . ASP A 1 194 ? 8.603 -9.017 5.417 1.00 81.38 194 ASP A CA 1
ATOM 1561 C C . ASP A 1 194 ? 7.594 -7.847 5.448 1.00 81.38 194 ASP A C 1
ATOM 1563 O O . ASP A 1 194 ? 7.073 -7.557 6.523 1.00 81.38 194 ASP A O 1
ATOM 1567 N N . ASP A 1 195 ? 7.307 -7.124 4.358 1.00 91.75 195 ASP A N 1
ATOM 1568 C CA . ASP A 1 195 ? 6.173 -6.171 4.347 1.00 91.75 195 ASP A CA 1
ATOM 1569 C C . ASP A 1 195 ? 4.841 -6.956 4.282 1.00 91.75 195 ASP A C 1
ATOM 1571 O O . ASP A 1 195 ? 3.989 -6.827 5.170 1.00 91.75 195 ASP A O 1
ATOM 1575 N N . PHE A 1 196 ? 4.726 -7.881 3.320 1.00 97.12 196 PHE A N 1
ATOM 1576 C CA . PHE A 1 196 ? 3.613 -8.831 3.186 1.00 97.12 196 PHE A CA 1
ATOM 1577 C C . PHE A 1 196 ? 4.031 -10.287 3.447 1.00 97.12 196 PHE A C 1
ATOM 1579 O O . PHE A 1 196 ? 5.210 -10.629 3.422 1.00 97.12 196 PHE A O 1
ATOM 1586 N N . VAL A 1 197 ? 3.033 -11.140 3.688 1.00 97.25 197 VAL A N 1
ATOM 1587 C CA . VAL A 1 197 ? 3.092 -12.608 3.580 1.00 97.25 197 VAL A CA 1
ATOM 1588 C C . VAL A 1 197 ? 1.848 -13.059 2.822 1.00 97.25 197 VAL A C 1
ATOM 1590 O O . VAL A 1 197 ? 0.729 -12.733 3.226 1.00 97.25 197 VAL A O 1
ATOM 1593 N N . VAL A 1 198 ? 1.999 -13.800 1.730 1.00 97.88 198 VAL A N 1
ATOM 1594 C CA . VAL A 1 198 ? 0.864 -14.230 0.910 1.00 97.88 198 VAL A CA 1
ATOM 1595 C C . VAL A 1 198 ? 0.100 -15.351 1.604 1.00 97.88 198 VAL A C 1
ATOM 1597 O O . VAL A 1 198 ? 0.640 -16.385 1.989 1.00 97.88 198 VAL A O 1
ATOM 1600 N N . THR A 1 199 ? -1.196 -15.120 1.780 1.00 98.25 199 THR A N 1
ATOM 1601 C CA . THR A 1 199 ? -2.095 -15.924 2.605 1.00 98.25 199 THR A CA 1
ATOM 1602 C C . THR A 1 199 ? -3.263 -16.430 1.750 1.00 98.25 199 THR A C 1
ATOM 1604 O O . THR A 1 199 ? -3.878 -15.625 1.048 1.00 98.25 199 THR A O 1
ATOM 1607 N N . PRO A 1 200 ? -3.605 -17.735 1.778 1.00 98.00 200 PRO A N 1
ATOM 1608 C CA . PRO A 1 200 ? -4.721 -18.266 0.996 1.00 98.00 200 PRO A CA 1
ATOM 1609 C C . PRO A 1 200 ? -6.049 -17.591 1.348 1.00 98.00 200 PRO A C 1
ATOM 1611 O O . PRO A 1 200 ? -6.341 -17.404 2.527 1.00 98.00 200 PRO A O 1
ATOM 1614 N N . ASP A 1 201 ? -6.878 -17.310 0.341 1.00 95.44 201 ASP A N 1
ATOM 1615 C CA . ASP A 1 201 ? -8.128 -16.541 0.473 1.00 95.44 201 ASP A CA 1
ATOM 1616 C C . ASP A 1 201 ? -9.187 -17.145 1.410 1.00 95.44 201 ASP A C 1
ATOM 1618 O O . ASP A 1 201 ? -10.095 -16.436 1.824 1.00 95.44 201 ASP A O 1
ATOM 1622 N N . HIS A 1 202 ? -9.077 -18.431 1.760 1.00 92.81 202 HIS A N 1
ATOM 1623 C CA . HIS A 1 202 ? -9.931 -19.096 2.756 1.00 92.81 202 HIS A CA 1
ATOM 1624 C C . HIS A 1 202 ? -9.476 -18.864 4.213 1.00 92.81 202 HIS A C 1
ATOM 1626 O O . HIS A 1 202 ? -10.002 -19.486 5.134 1.00 92.81 202 HIS A O 1
ATOM 1632 N N . ASN A 1 203 ? -8.468 -18.016 4.423 1.00 95.06 203 ASN A N 1
ATOM 1633 C CA . ASN A 1 203 ? -8.032 -17.526 5.726 1.00 95.06 203 ASN A CA 1
ATOM 1634 C C . ASN A 1 203 ? -8.254 -16.011 5.809 1.00 95.06 203 ASN A C 1
ATOM 1636 O O . ASN A 1 203 ? -8.418 -15.333 4.797 1.00 95.06 203 ASN A O 1
ATOM 1640 N N . TYR A 1 204 ? -8.191 -15.455 7.020 1.00 95.81 204 TYR A N 1
ATOM 1641 C CA . TYR A 1 204 ? -8.201 -14.005 7.201 1.00 95.81 204 TYR A CA 1
ATOM 1642 C C . TYR A 1 204 ? -6.976 -13.384 6.517 1.00 95.81 204 TYR A C 1
ATOM 1644 O O . TYR A 1 204 ? -5.838 -13.631 6.911 1.00 95.81 204 TYR A O 1
ATOM 1652 N N . CYS A 1 205 ? -7.219 -12.574 5.492 1.00 97.94 205 CYS A N 1
ATOM 1653 C CA . CYS A 1 205 ? -6.191 -11.907 4.709 1.00 97.94 205 CYS A CA 1
ATOM 1654 C C . CYS A 1 205 ? -6.674 -10.519 4.274 1.00 97.94 205 CYS A C 1
ATOM 1656 O O . CYS A 1 205 ? -7.857 -10.300 4.014 1.00 97.94 205 CYS A O 1
ATOM 1658 N N . MET A 1 206 ? -5.743 -9.576 4.219 1.00 98.25 206 MET A N 1
ATOM 1659 C CA . MET A 1 206 ? -5.959 -8.198 3.810 1.00 98.25 206 MET A CA 1
ATOM 1660 C C . MET A 1 206 ? -6.141 -8.089 2.298 1.00 98.25 206 MET A C 1
ATOM 1662 O O . MET A 1 206 ? -5.429 -8.727 1.515 1.00 98.25 206 MET A O 1
ATOM 1666 N N . LYS A 1 207 ? -7.063 -7.213 1.897 1.00 98.19 207 LYS A N 1
ATOM 1667 C CA . LYS A 1 207 ? -7.298 -6.821 0.505 1.00 98.19 207 LYS A CA 1
ATOM 1668 C C . LYS A 1 207 ? -6.821 -5.389 0.283 1.00 98.19 207 LYS A C 1
ATOM 1670 O O . LYS A 1 207 ? -7.165 -4.490 1.051 1.00 98.19 207 LYS A O 1
ATOM 1675 N N . LEU A 1 208 ? -6.037 -5.198 -0.778 1.00 97.69 208 LEU A N 1
ATOM 1676 C CA . LEU A 1 208 ? -5.544 -3.891 -1.218 1.00 97.69 208 LEU A CA 1
ATOM 1677 C C . LEU A 1 208 ? -6.626 -3.132 -1.992 1.00 97.69 208 LEU A C 1
ATOM 1679 O O . LEU A 1 208 ? -6.652 -1.912 -1.961 1.00 97.69 208 LEU A O 1
ATOM 1683 N N . SER A 1 209 ? -7.525 -3.849 -2.670 1.00 94.25 209 SER A N 1
ATOM 1684 C CA . SER A 1 209 ? -8.660 -3.284 -3.400 1.00 94.25 209 SER A CA 1
ATOM 1685 C C . SER A 1 209 ? -9.938 -4.071 -3.105 1.00 94.25 209 SER A C 1
ATOM 1687 O O . SER A 1 209 ? -9.930 -5.305 -3.058 1.00 94.25 209 SER A O 1
ATOM 1689 N N . PHE A 1 210 ? -11.035 -3.352 -2.873 1.00 95.81 210 PHE A N 1
ATOM 1690 C CA . PHE A 1 210 ? -12.346 -3.893 -2.516 1.00 95.81 210 PHE A CA 1
ATOM 1691 C C . PHE A 1 210 ? -13.459 -2.911 -2.910 1.00 95.81 210 PHE A C 1
ATOM 1693 O O . PHE A 1 210 ? -13.212 -1.727 -3.135 1.00 95.81 210 PHE A O 1
ATOM 1700 N N . THR A 1 211 ? -14.696 -3.404 -2.969 1.00 92.50 211 THR A N 1
ATOM 1701 C CA . THR A 1 211 ? -15.908 -2.606 -3.196 1.00 92.50 211 THR A CA 1
ATOM 1702 C C . THR A 1 211 ? -16.913 -2.858 -2.072 1.00 92.50 211 THR A C 1
ATOM 1704 O O . THR A 1 211 ? -17.002 -3.968 -1.548 1.00 92.50 211 THR A O 1
ATOM 1707 N N . GLY A 1 212 ? -17.680 -1.831 -1.695 1.00 92.06 212 GLY A N 1
ATOM 1708 C CA . GLY A 1 212 ? -18.612 -1.913 -0.566 1.00 92.06 212 GLY A CA 1
ATOM 1709 C C . GLY A 1 212 ? -17.914 -1.780 0.799 1.00 92.06 212 GLY A C 1
ATOM 1710 O O . GLY A 1 212 ? -16.920 -1.058 0.899 1.00 92.06 212 GLY A O 1
ATOM 1711 N N . PRO A 1 213 ? -18.438 -2.417 1.866 1.00 92.81 213 PRO A N 1
ATOM 1712 C CA . PRO A 1 213 ? -17.842 -2.370 3.201 1.00 92.81 213 PRO A CA 1
ATOM 1713 C C . PRO A 1 213 ? -16.389 -2.856 3.214 1.00 92.81 213 PRO A C 1
ATOM 1715 O O . PRO A 1 213 ? -16.036 -3.805 2.515 1.00 92.81 213 PRO A O 1
ATOM 1718 N N . ASN A 1 214 ? -15.547 -2.226 4.035 1.00 95.44 214 ASN A N 1
ATOM 1719 C CA . ASN A 1 214 ? -14.129 -2.564 4.110 1.00 95.44 214 ASN A CA 1
ATOM 1720 C C . ASN A 1 214 ? -13.934 -3.958 4.754 1.00 95.44 214 ASN A C 1
ATOM 1722 O O . ASN A 1 214 ? -14.242 -4.120 5.935 1.00 95.44 214 ASN A O 1
ATOM 1726 N N . PRO A 1 215 ? -13.402 -4.964 4.031 1.00 95.00 215 PRO A N 1
ATOM 1727 C CA . PRO A 1 215 ? -13.255 -6.326 4.551 1.00 95.00 215 PRO A CA 1
ATOM 1728 C C . PRO A 1 215 ? -12.109 -6.455 5.56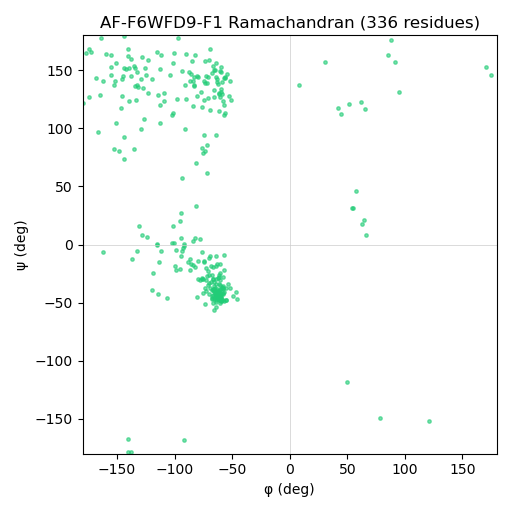8 1.00 95.00 215 PRO A C 1
ATOM 1730 O O . PRO A 1 215 ? -12.033 -7.433 6.307 1.00 95.00 215 PRO A O 1
ATOM 1733 N N . ASN A 1 216 ? -11.210 -5.470 5.629 1.00 96.81 216 ASN A N 1
ATOM 1734 C CA . ASN A 1 216 ? -10.001 -5.527 6.447 1.00 96.81 216 ASN A CA 1
ATOM 1735 C C . ASN A 1 216 ? -10.279 -5.344 7.953 1.00 96.81 216 ASN A C 1
ATOM 1737 O O . ASN A 1 216 ? -9.419 -5.674 8.770 1.00 96.81 216 ASN A O 1
ATOM 1741 N N . VAL A 1 217 ? -11.475 -4.872 8.333 1.00 94.06 217 VAL A N 1
ATOM 1742 C CA . VAL A 1 217 ? -11.883 -4.698 9.742 1.00 94.06 217 VAL A CA 1
ATOM 1743 C C . VAL A 1 217 ? -11.894 -6.041 10.478 1.00 94.06 217 VAL A C 1
ATOM 1745 O O . VAL A 1 217 ? -11.322 -6.173 11.559 1.00 94.06 217 VAL A O 1
ATOM 1748 N N . GLU A 1 218 ? -12.498 -7.061 9.865 1.00 92.69 218 GLU A N 1
ATOM 1749 C CA . GLU A 1 218 ? -12.604 -8.410 10.432 1.00 92.69 218 GLU A CA 1
ATOM 1750 C C . GLU A 1 218 ? -11.231 -9.086 10.544 1.00 92.69 218 GLU A C 1
ATOM 1752 O O . GLU A 1 218 ? -10.918 -9.736 11.544 1.00 92.69 218 GLU A O 1
ATOM 1757 N N . VAL A 1 219 ? -10.379 -8.869 9.538 1.00 95.88 219 VAL A N 1
ATOM 1758 C CA . VAL A 1 219 ? -9.001 -9.372 9.483 1.00 95.88 219 VAL A CA 1
ATOM 1759 C C . VAL A 1 219 ? -8.162 -8.759 10.606 1.00 95.88 219 VAL A C 1
ATOM 1761 O O . VAL A 1 219 ? -7.486 -9.486 11.335 1.00 95.88 219 VAL A O 1
ATOM 1764 N N . ALA A 1 220 ? -8.231 -7.438 10.802 1.00 95.62 220 ALA A N 1
ATOM 1765 C CA . ALA A 1 220 ? -7.537 -6.771 11.900 1.00 95.62 220 ALA A CA 1
ATOM 1766 C C . ALA A 1 220 ? -8.016 -7.279 13.267 1.00 95.62 220 ALA A C 1
ATOM 1768 O O . ALA A 1 220 ? -7.187 -7.588 14.122 1.00 95.62 220 ALA A O 1
ATOM 1769 N N . TYR A 1 221 ? -9.330 -7.451 13.447 1.00 93.19 221 TYR A N 1
ATOM 1770 C CA . TYR A 1 221 ? -9.913 -7.986 14.679 1.00 93.19 221 TYR A CA 1
ATOM 1771 C C . TYR A 1 221 ? -9.421 -9.408 14.997 1.00 93.19 221 TYR A C 1
ATOM 1773 O O . TYR A 1 221 ? -8.909 -9.657 16.092 1.00 93.19 221 TYR A O 1
ATOM 1781 N N . HIS A 1 222 ? -9.486 -10.328 14.024 1.00 93.75 222 HIS A N 1
ATOM 1782 C CA . HIS A 1 222 ? -8.986 -11.699 14.180 1.00 93.75 222 HIS A CA 1
ATOM 1783 C C . HIS A 1 222 ? -7.512 -11.721 14.611 1.00 93.75 222 HIS A C 1
ATOM 1785 O O . HIS A 1 222 ? -7.145 -12.425 15.556 1.00 93.75 222 HIS A O 1
ATOM 1791 N N . TYR A 1 223 ? -6.651 -10.946 13.943 1.00 94.94 223 TYR A N 1
ATOM 1792 C CA . TYR A 1 223 ? -5.220 -10.950 14.248 1.00 94.94 223 TYR A CA 1
ATOM 1793 C C . TYR A 1 223 ? -4.855 -10.184 15.521 1.00 94.94 223 TYR A C 1
ATOM 1795 O O . TYR A 1 223 ? -3.895 -10.579 16.180 1.00 94.94 223 TYR A O 1
ATOM 1803 N N . ALA A 1 224 ? -5.610 -9.156 15.914 1.00 94.06 224 ALA A N 1
ATOM 1804 C CA . ALA A 1 224 ? -5.438 -8.497 17.207 1.00 94.06 224 ALA A CA 1
ATOM 1805 C C . ALA A 1 224 ? -5.692 -9.476 18.366 1.00 94.06 224 ALA A C 1
ATOM 1807 O O . ALA A 1 224 ? -4.867 -9.569 19.276 1.00 94.06 224 ALA A O 1
ATOM 1808 N N . LEU A 1 225 ? -6.767 -10.273 18.289 1.00 92.19 225 LEU A N 1
ATOM 1809 C CA . LEU A 1 225 ? -7.046 -11.344 19.253 1.00 92.19 225 LEU A CA 1
ATOM 1810 C C . LEU A 1 225 ? -5.970 -12.436 19.227 1.00 92.19 225 LEU A C 1
ATOM 1812 O O . LEU A 1 225 ? -5.421 -12.793 20.267 1.00 92.19 225 LEU A O 1
ATOM 1816 N N . LYS A 1 226 ? -5.627 -12.940 18.035 1.00 93.62 226 LYS A N 1
ATOM 1817 C CA . LYS A 1 226 ? -4.635 -14.013 17.847 1.00 93.62 226 LYS A CA 1
ATOM 1818 C C . LYS A 1 226 ? -3.228 -13.634 18.324 1.00 93.62 226 LYS A C 1
ATOM 1820 O O . LYS A 1 226 ? -2.461 -14.515 18.698 1.00 93.62 226 LYS A O 1
ATOM 1825 N N . LYS A 1 227 ? -2.880 -12.344 18.299 1.00 93.62 227 LYS A N 1
ATOM 1826 C CA . LYS A 1 227 ? -1.613 -11.799 18.817 1.00 93.62 227 LYS A CA 1
ATOM 1827 C C . LYS A 1 227 ? -1.713 -11.293 20.266 1.00 93.62 227 LYS A C 1
ATOM 1829 O O . LYS A 1 227 ? -0.749 -10.712 20.752 1.00 93.62 227 LYS A O 1
ATOM 1834 N N . HIS A 1 228 ? -2.849 -11.494 20.942 1.00 91.19 228 HIS A N 1
ATOM 1835 C CA . HIS A 1 228 ? -3.123 -11.021 22.307 1.00 91.19 228 HIS A CA 1
ATOM 1836 C C . HIS A 1 228 ? -2.940 -9.502 22.502 1.00 91.19 228 HIS A C 1
ATOM 1838 O O . HIS A 1 228 ? -2.579 -9.044 23.582 1.00 91.19 228 HIS A O 1
ATOM 1844 N N . LEU A 1 229 ? -3.198 -8.714 21.453 1.00 90.50 229 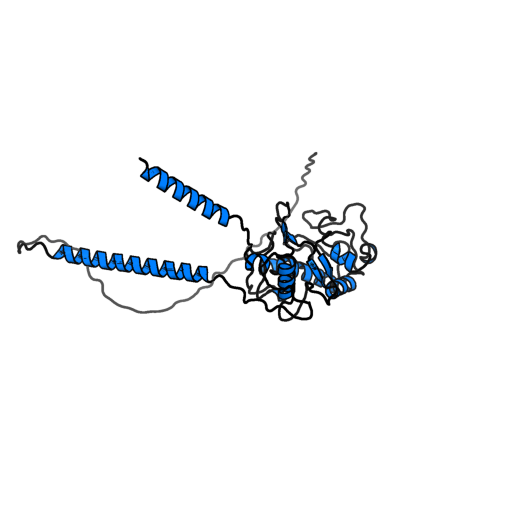LEU A N 1
ATOM 1845 C CA . LEU A 1 229 ? -3.102 -7.250 21.480 1.00 90.50 229 LEU A CA 1
ATOM 1846 C C . LEU A 1 229 ? -4.368 -6.582 22.032 1.00 90.50 229 LEU A C 1
ATOM 1848 O O . LEU A 1 229 ? -4.328 -5.411 22.394 1.00 90.50 229 LEU A O 1
ATOM 1852 N N . ILE A 1 230 ? -5.484 -7.316 22.069 1.00 88.94 230 ILE A N 1
ATOM 1853 C CA . ILE A 1 230 ? -6.768 -6.900 22.643 1.00 88.94 230 ILE A CA 1
ATOM 1854 C C . ILE A 1 230 ? -7.382 -8.064 23.433 1.00 88.94 230 ILE A C 1
ATOM 1856 O O . ILE A 1 230 ? -7.043 -9.229 23.209 1.00 88.94 230 ILE A O 1
ATOM 1860 N N . LYS A 1 231 ? -8.303 -7.758 24.351 1.00 85.62 231 LYS A N 1
ATOM 1861 C CA . LYS A 1 231 ? -9.005 -8.761 25.165 1.00 85.62 231 LYS A CA 1
ATOM 1862 C C . LYS A 1 231 ? -10.193 -9.349 24.398 1.00 85.62 231 LYS A C 1
ATOM 1864 O O . LYS A 1 231 ? -10.977 -8.619 23.807 1.00 85.62 231 LYS A O 1
ATOM 1869 N N . GLY A 1 232 ? -10.362 -10.666 24.468 1.00 78.31 232 GLY A N 1
ATOM 1870 C CA . GLY A 1 232 ? -11.521 -11.371 23.922 1.00 78.31 232 GLY A CA 1
ATOM 1871 C C . GLY A 1 232 ? -11.516 -12.849 24.303 1.00 78.31 232 GLY A C 1
ATOM 1872 O O . GLY A 1 232 ? -10.518 -13.365 24.800 1.00 78.31 232 GLY A O 1
ATOM 1873 N N . THR A 1 233 ? -12.652 -13.520 24.115 1.00 68.12 233 THR A N 1
ATOM 1874 C CA . THR A 1 233 ? -12.893 -14.878 24.635 1.00 68.12 233 THR A CA 1
ATOM 1875 C C . THR A 1 233 ? -12.594 -16.001 23.641 1.00 68.12 233 THR A C 1
ATOM 1877 O O . THR A 1 233 ? -12.366 -17.128 24.071 1.00 68.12 233 THR A O 1
ATOM 1880 N N . ALA A 1 234 ? -12.577 -15.722 22.334 1.00 77.31 234 ALA A N 1
ATOM 1881 C CA . ALA A 1 234 ? -12.241 -16.690 21.291 1.00 77.31 234 ALA A CA 1
ATOM 1882 C C . ALA A 1 234 ? -11.714 -15.986 20.032 1.00 77.31 234 ALA A C 1
ATOM 1884 O O . ALA A 1 234 ? -12.182 -14.904 19.685 1.00 77.31 234 ALA A O 1
ATOM 1885 N N . VAL A 1 235 ? -10.776 -16.622 19.325 1.00 80.56 235 VAL A N 1
ATOM 1886 C CA . VAL A 1 235 ? -10.360 -16.209 17.975 1.00 80.56 235 VAL A CA 1
ATOM 1887 C C . VAL A 1 235 ? -11.344 -16.830 16.971 1.00 80.56 235 VAL A C 1
ATOM 1889 O O . VAL A 1 235 ? -11.432 -18.058 16.927 1.00 80.56 235 VAL A O 1
ATOM 1892 N N . PRO A 1 236 ? -12.085 -16.039 16.172 1.00 76.06 236 PRO A N 1
ATOM 1893 C CA . PRO A 1 236 ? -13.092 -16.578 15.260 1.00 76.06 236 PRO A CA 1
ATOM 1894 C C . PRO A 1 236 ? -12.448 -17.317 14.070 1.00 76.06 236 PRO A C 1
ATOM 1896 O O . PRO A 1 236 ? -11.402 -16.872 13.577 1.00 76.06 236 PRO A O 1
ATOM 1899 N N . PRO A 1 237 ? -13.048 -18.420 13.577 1.00 77.25 237 PRO A N 1
ATOM 1900 C CA . PRO A 1 237 ? -12.647 -19.071 12.330 1.00 77.25 237 PRO A CA 1
ATOM 1901 C C . PRO A 1 237 ? -13.087 -18.237 11.115 1.00 77.25 237 PRO A C 1
ATOM 1903 O O . PRO A 1 237 ? -13.997 -17.423 11.211 1.00 77.25 237 PRO A O 1
ATOM 1906 N N . TYR A 1 238 ? -12.452 -18.420 9.953 1.00 79.50 238 TYR A N 1
ATOM 1907 C CA . TYR A 1 238 ? -12.752 -17.616 8.750 1.00 79.50 238 TYR A CA 1
ATOM 1908 C C . TYR A 1 238 ? -14.197 -17.772 8.244 1.00 79.50 238 TYR A C 1
ATOM 1910 O O . TYR A 1 238 ? -14.766 -16.846 7.679 1.00 79.50 238 TYR A O 1
ATOM 1918 N N . SER A 1 239 ? -14.811 -18.930 8.487 1.00 75.44 239 SER A N 1
ATOM 1919 C CA . SER A 1 239 ? -16.205 -19.216 8.136 1.00 75.44 239 SER A CA 1
ATOM 1920 C C . SER A 1 239 ? -17.243 -18.462 8.978 1.00 75.44 239 SER A C 1
ATOM 1922 O O . SER A 1 239 ? -18.423 -18.503 8.640 1.00 75.44 239 SER A O 1
ATOM 1924 N N . GLU A 1 240 ? -16.838 -17.811 10.072 1.00 72.12 240 GLU A N 1
ATOM 1925 C CA . GLU A 1 240 ? -17.729 -17.111 11.001 1.00 72.12 240 GLU A CA 1
ATOM 1926 C C . GLU A 1 240 ? -17.209 -15.681 11.237 1.00 72.12 240 GLU A C 1
ATOM 1928 O O . GLU A 1 240 ? -16.281 -15.497 12.031 1.00 72.12 240 GLU A O 1
ATOM 1933 N N . PRO A 1 241 ? -17.765 -14.658 10.559 1.00 64.62 241 PRO A N 1
ATOM 1934 C CA . PRO A 1 241 ? -17.257 -13.294 10.667 1.00 64.62 241 PRO A CA 1
ATOM 1935 C C . PRO A 1 241 ? -17.399 -12.752 12.103 1.00 64.62 241 PRO A C 1
ATOM 1937 O O . PRO A 1 241 ? -18.418 -12.994 12.767 1.00 64.62 241 PRO A O 1
ATOM 1940 N N . PRO A 1 242 ? -16.399 -12.011 12.617 1.00 65.19 242 PRO A N 1
ATOM 1941 C CA . PRO A 1 242 ? -16.423 -11.489 13.975 1.00 65.19 242 PRO A CA 1
ATOM 1942 C C . PRO A 1 242 ? -17.583 -10.522 14.208 1.00 65.19 242 PRO A C 1
ATOM 1944 O O . PRO A 1 242 ? -17.827 -9.598 13.434 1.00 65.19 242 PRO A O 1
ATOM 1947 N N . LYS A 1 243 ? -18.224 -10.647 15.373 1.00 63.34 243 LYS A N 1
ATOM 1948 C CA . LYS A 1 243 ? -19.105 -9.603 15.909 1.00 63.34 243 LYS A CA 1
ATOM 1949 C C . LYS A 1 243 ? -18.251 -8.447 16.429 1.00 63.34 243 LYS A C 1
ATOM 1951 O O . LYS A 1 243 ? -17.984 -8.367 17.625 1.00 63.34 243 LYS A O 1
ATOM 1956 N N . ILE A 1 244 ? -17.800 -7.590 15.515 1.00 63.78 244 ILE A N 1
ATOM 1957 C CA . ILE A 1 244 ? -17.010 -6.395 15.829 1.00 63.78 244 ILE A CA 1
ATOM 1958 C C . ILE A 1 244 ? -17.815 -5.528 16.817 1.00 63.78 244 ILE A C 1
ATOM 1960 O O . ILE A 1 244 ? -18.934 -5.123 16.483 1.00 63.78 244 ILE A O 1
ATOM 1964 N N . PRO A 1 245 ? -17.304 -5.247 18.032 1.00 59.97 245 PRO A N 1
ATOM 1965 C CA . PRO A 1 245 ? -17.983 -4.339 18.946 1.00 59.97 245 PRO A CA 1
ATOM 1966 C C . PRO A 1 245 ? -18.041 -2.934 18.321 1.00 59.97 245 PRO A C 1
ATOM 1968 O O . PRO A 1 245 ? -17.086 -2.523 17.657 1.00 59.97 245 PRO A O 1
ATOM 1971 N N . PRO A 1 246 ? -19.139 -2.175 18.505 1.00 55.94 246 PRO A N 1
ATOM 1972 C CA . PRO A 1 246 ? -19.234 -0.827 17.961 1.00 55.94 246 PRO A CA 1
ATOM 1973 C C . PRO A 1 246 ? -18.083 0.013 18.512 1.00 55.94 246 PRO A C 1
ATOM 1975 O O . PRO A 1 246 ? -17.917 0.117 19.730 1.00 55.94 246 PRO A O 1
ATOM 1978 N N . LEU A 1 247 ? -17.287 0.593 17.609 1.00 54.84 247 LEU A N 1
ATOM 1979 C CA . LEU A 1 247 ? -16.100 1.357 17.973 1.00 54.84 247 LEU A CA 1
ATOM 1980 C C . LEU A 1 247 ? -16.522 2.484 18.925 1.00 54.84 247 LEU A C 1
ATOM 1982 O O . LEU A 1 247 ? -17.241 3.402 18.523 1.00 54.84 247 LEU A O 1
ATOM 1986 N N . GLN A 1 248 ? -16.114 2.409 20.196 1.00 47.97 248 GLN A N 1
ATOM 1987 C CA . GLN A 1 248 ? -16.464 3.432 21.178 1.00 47.97 248 GLN A CA 1
ATOM 1988 C C . GLN A 1 248 ? -15.673 4.711 20.891 1.00 47.97 248 GLN A C 1
ATOM 1990 O O . GLN A 1 248 ? -14.610 4.959 21.468 1.00 47.97 248 GLN A O 1
ATOM 1995 N N . VAL A 1 249 ? -16.225 5.540 19.999 1.00 47.81 249 VAL A N 1
ATOM 1996 C CA . VAL A 1 249 ? -15.853 6.948 19.859 1.00 47.81 249 VAL A CA 1
ATOM 1997 C C . VAL A 1 249 ? -15.935 7.564 21.251 1.00 47.81 249 VAL A C 1
ATOM 1999 O O . VAL A 1 249 ? -16.946 7.440 21.944 1.00 47.81 249 VAL A O 1
ATOM 2002 N N . GLN A 1 250 ? -14.829 8.156 21.693 1.00 46.16 250 GLN A N 1
ATOM 2003 C CA . GLN A 1 250 ? -14.571 8.435 23.101 1.00 46.16 250 GLN A CA 1
ATOM 2004 C C . GLN A 1 250 ? -15.406 9.627 23.602 1.00 46.16 250 GLN A C 1
ATOM 2006 O O . GLN A 1 250 ? -14.911 10.743 23.768 1.00 46.16 250 GLN A O 1
ATOM 2011 N N . GLY A 1 251 ? -16.690 9.370 23.886 1.00 41.25 251 GLY A N 1
ATOM 2012 C CA . GLY A 1 251 ? -17.678 10.341 24.381 1.00 41.25 251 GLY A CA 1
ATOM 2013 C C . GLY A 1 251 ? -17.286 11.038 25.688 1.00 41.25 251 GLY A C 1
ATOM 2014 O O . GLY A 1 251 ? -17.892 12.036 26.067 1.00 41.25 251 GLY A O 1
ATOM 2015 N N . THR A 1 252 ? -16.217 10.576 26.340 1.00 51.16 252 THR A N 1
ATOM 2016 C CA . THR A 1 252 ? -15.530 11.256 27.441 1.00 51.16 252 THR A CA 1
ATOM 2017 C C . THR A 1 252 ? -15.156 12.702 27.094 1.00 51.16 252 THR A C 1
ATOM 2019 O O . THR A 1 252 ? -15.284 13.563 27.958 1.00 51.16 252 THR A O 1
ATOM 2022 N N . ILE A 1 253 ? -14.754 12.999 25.848 1.00 54.78 253 ILE A N 1
ATOM 2023 C CA . ILE A 1 253 ? -14.392 14.369 25.438 1.00 54.78 253 ILE A CA 1
ATOM 2024 C C . ILE A 1 253 ? -15.625 15.282 25.471 1.00 54.78 253 ILE A C 1
ATOM 2026 O O . ILE A 1 253 ? -15.593 16.325 26.122 1.00 54.78 253 ILE A O 1
ATOM 2030 N N . PHE A 1 254 ? -16.739 14.866 24.858 1.00 53.66 254 PHE A N 1
ATOM 2031 C CA . PHE A 1 254 ? -17.995 15.625 24.898 1.00 53.66 254 PHE A CA 1
ATOM 2032 C C . PHE A 1 254 ? -18.503 15.818 26.332 1.00 53.66 254 PHE A C 1
ATOM 2034 O O . PHE A 1 254 ? -18.875 16.931 26.695 1.00 53.66 254 PHE A O 1
ATOM 2041 N N . SER A 1 255 ? -18.449 14.784 27.176 1.00 57.69 255 SER A N 1
ATOM 2042 C CA . SER A 1 255 ? -18.865 14.882 28.582 1.00 57.69 255 SER A CA 1
ATOM 2043 C C . SER A 1 255 ? -18.007 15.854 29.400 1.00 57.69 255 SER A C 1
ATOM 2045 O O . SER A 1 255 ? -18.543 16.593 30.225 1.00 57.69 255 SER A O 1
ATOM 2047 N N . VAL A 1 256 ? -16.690 15.900 29.167 1.00 60.59 256 VAL A N 1
ATOM 2048 C CA . VAL A 1 256 ? -15.780 16.835 29.856 1.00 60.59 256 VAL A CA 1
ATOM 2049 C C . VAL A 1 256 ? -15.963 18.269 29.349 1.00 60.59 256 VAL A C 1
ATOM 2051 O O . VAL A 1 256 ? -15.998 19.197 30.160 1.00 60.59 256 VAL A O 1
ATOM 2054 N N . VAL A 1 257 ? -16.154 18.474 28.041 1.00 69.81 257 VAL A N 1
ATOM 2055 C CA . VAL A 1 257 ? -16.435 19.802 27.459 1.00 69.81 257 VAL A CA 1
ATOM 2056 C C . VAL A 1 257 ? -17.791 20.340 27.935 1.00 69.81 257 VAL A C 1
ATOM 2058 O O . VAL A 1 257 ? -17.871 21.467 28.415 1.00 69.81 257 VAL A O 1
ATOM 2061 N N . ILE A 1 258 ? -18.850 19.528 27.907 1.00 71.62 258 ILE A N 1
ATOM 2062 C CA . ILE A 1 258 ? -20.170 19.915 28.431 1.00 71.62 258 ILE A CA 1
ATOM 2063 C C . ILE A 1 258 ? -20.099 20.183 29.944 1.00 71.62 258 ILE A C 1
ATOM 2065 O O . ILE A 1 258 ? -20.602 21.204 30.410 1.00 71.62 258 ILE A O 1
ATOM 2069 N N . GLY A 1 259 ? -19.424 19.322 30.715 1.00 72.25 259 GLY A N 1
ATOM 2070 C CA . GLY A 1 259 ? -19.249 19.499 32.160 1.00 72.25 259 GLY A CA 1
ATOM 2071 C C . GLY A 1 259 ? -18.511 20.793 32.525 1.00 72.25 259 GLY A C 1
ATOM 2072 O O . GLY A 1 259 ? -18.952 21.531 33.405 1.00 72.25 259 GLY A O 1
ATOM 2073 N N . SER A 1 260 ? -17.426 21.111 31.816 1.00 75.62 260 SER A N 1
ATOM 2074 C CA . SER A 1 260 ? -16.661 22.351 32.019 1.00 75.62 260 SER A CA 1
ATOM 2075 C C . SER A 1 260 ? -17.443 23.605 31.611 1.00 75.62 260 SER A C 1
ATOM 2077 O O . SER A 1 260 ? -17.432 24.580 32.363 1.00 75.62 260 SER A O 1
ATOM 2079 N N . ILE A 1 261 ? -18.206 23.571 30.511 1.00 81.00 261 ILE A N 1
ATOM 2080 C CA . ILE A 1 261 ? -19.123 24.662 30.133 1.00 81.00 261 ILE A CA 1
ATOM 2081 C C . ILE A 1 261 ? -20.180 24.892 31.226 1.00 81.00 261 ILE A C 1
ATOM 2083 O O . ILE A 1 261 ? -20.395 26.033 31.638 1.00 81.00 261 ILE A O 1
ATOM 2087 N N . ILE A 1 262 ? -20.800 23.829 31.751 1.00 83.62 262 ILE A N 1
ATOM 2088 C CA . ILE A 1 262 ? -21.793 23.929 32.835 1.00 83.62 262 ILE A CA 1
ATOM 2089 C C . ILE A 1 262 ? -21.171 24.553 34.093 1.00 83.62 262 ILE A C 1
ATOM 2091 O O . ILE A 1 262 ? -21.762 25.459 34.682 1.00 83.62 262 ILE A O 1
ATOM 2095 N N . ILE A 1 263 ? -19.965 24.127 34.484 1.00 81.81 263 ILE A N 1
ATOM 2096 C CA . ILE A 1 263 ? -19.246 24.686 35.641 1.00 81.81 263 ILE A CA 1
ATOM 2097 C C . ILE A 1 263 ? -18.966 26.185 35.447 1.00 81.81 263 ILE A C 1
ATOM 2099 O O . ILE A 1 263 ? -19.220 26.971 36.361 1.00 81.81 263 ILE A O 1
ATOM 2103 N N . ILE A 1 264 ? -18.514 26.604 34.260 1.00 85.31 264 ILE A N 1
ATOM 2104 C CA . ILE A 1 264 ? -18.269 28.020 33.934 1.00 85.31 264 ILE A CA 1
ATOM 2105 C C . ILE A 1 264 ? -19.561 28.845 34.056 1.00 85.31 264 ILE A C 1
ATOM 2107 O O . ILE A 1 264 ? -19.553 29.909 34.681 1.00 85.31 264 ILE A O 1
ATOM 2111 N N . VAL A 1 265 ? -20.685 28.346 33.528 1.00 88.75 265 VAL A N 1
ATOM 2112 C CA . VAL A 1 265 ? -21.995 29.017 33.621 1.00 88.75 265 VAL A CA 1
ATOM 2113 C C . VAL A 1 265 ? -22.464 29.140 35.075 1.00 88.75 265 VAL A C 1
ATOM 2115 O O . VAL A 1 265 ? -22.910 30.213 35.486 1.00 88.75 265 VAL A O 1
ATOM 2118 N N . VAL A 1 266 ? -22.320 28.086 35.886 1.00 88.44 266 VAL A N 1
ATOM 2119 C CA . VAL A 1 266 ? -22.679 28.115 37.316 1.00 88.44 266 VAL A CA 1
ATOM 2120 C C . VAL A 1 266 ? -21.821 29.125 38.085 1.00 88.44 266 VAL A C 1
ATOM 2122 O O . VAL A 1 266 ? -22.362 29.916 38.859 1.00 88.44 266 VAL A O 1
ATOM 2125 N N . ILE A 1 267 ? -20.507 29.166 37.843 1.00 83.50 267 ILE A N 1
ATOM 2126 C CA . ILE A 1 267 ? -19.602 30.142 38.473 1.00 83.50 267 ILE A CA 1
ATOM 2127 C C . ILE A 1 267 ? -19.988 31.576 38.080 1.00 83.50 267 ILE A C 1
ATOM 2129 O O . ILE A 1 267 ? -20.099 32.438 38.954 1.00 83.50 267 ILE A O 1
ATOM 2133 N N . ALA A 1 268 ? -20.266 31.835 36.798 1.00 85.75 268 ALA A N 1
ATOM 2134 C CA . ALA A 1 268 ? -20.694 33.152 36.325 1.00 85.75 268 ALA A CA 1
ATOM 2135 C C . ALA A 1 268 ? -22.012 33.612 36.981 1.00 85.75 268 ALA A C 1
ATOM 2137 O O . ALA A 1 268 ? -22.125 34.766 37.405 1.00 85.75 268 ALA A O 1
ATOM 2138 N N . LEU A 1 269 ? -22.986 32.707 37.138 1.00 86.25 269 LEU A N 1
ATOM 2139 C CA . LEU A 1 269 ? -24.247 32.986 37.833 1.00 86.25 269 LEU A CA 1
ATOM 2140 C C . LEU A 1 269 ? -24.037 33.282 39.326 1.00 86.25 269 LEU A C 1
ATOM 2142 O O . LEU A 1 269 ? -24.619 34.237 39.843 1.00 86.25 269 LEU A O 1
ATOM 2146 N N . LEU A 1 270 ? -23.181 32.520 40.016 1.00 81.94 270 LEU A N 1
ATOM 2147 C CA . LEU A 1 270 ? -22.852 32.761 41.426 1.00 81.94 270 LEU A CA 1
ATOM 2148 C C . LEU A 1 270 ? -22.159 34.117 41.628 1.00 81.94 270 LEU A C 1
ATOM 2150 O O . LEU A 1 270 ? -22.524 34.855 42.546 1.00 81.94 270 LEU A O 1
ATOM 2154 N N . ILE A 1 271 ? -21.227 34.488 40.743 1.00 80.75 271 ILE A N 1
ATOM 2155 C CA . ILE A 1 271 ? -20.583 35.810 40.744 1.00 80.75 271 ILE A CA 1
ATOM 2156 C C . ILE A 1 271 ? -21.626 36.913 40.514 1.00 80.75 271 ILE A C 1
ATOM 2158 O O . ILE A 1 271 ? -21.664 37.885 41.268 1.00 80.75 271 ILE A O 1
ATOM 2162 N N . PHE A 1 272 ? -22.519 36.758 39.533 1.00 79.56 272 PHE A N 1
ATOM 2163 C CA . PHE A 1 272 ? -23.562 37.745 39.240 1.00 79.56 272 PHE A CA 1
ATOM 2164 C C . PHE A 1 272 ? -24.537 37.942 40.414 1.00 79.56 272 PHE A C 1
ATOM 2166 O O . PHE A 1 272 ? -24.849 39.077 40.783 1.00 79.56 272 PHE A O 1
ATOM 2173 N N . VAL A 1 273 ? -24.979 36.853 41.054 1.00 77.19 273 VAL A N 1
ATOM 2174 C CA . VAL A 1 273 ? -25.827 36.906 42.257 1.00 77.19 273 VAL A CA 1
ATOM 2175 C C . VAL A 1 273 ? -25.075 37.538 43.433 1.00 77.19 273 VAL A C 1
ATOM 2177 O O . VAL A 1 273 ? -25.644 38.383 44.128 1.00 77.19 273 VAL A O 1
ATOM 2180 N N . GLY A 1 274 ? -23.795 37.207 43.625 1.00 72.62 274 GLY A N 1
ATOM 2181 C CA . GLY A 1 274 ? -22.927 37.820 44.634 1.00 72.62 274 GLY A CA 1
ATOM 2182 C C . GLY A 1 274 ? -22.781 39.333 44.448 1.00 72.62 274 GLY A C 1
ATOM 2183 O O . GLY A 1 274 ? -23.021 40.092 45.386 1.00 72.62 274 GLY A O 1
ATOM 2184 N N . LEU A 1 275 ? -22.495 39.787 43.224 1.00 65.31 275 LEU A N 1
ATOM 2185 C CA . LEU A 1 275 ? -22.407 41.208 42.865 1.00 65.31 275 LEU A CA 1
ATOM 2186 C C . LEU A 1 275 ? -23.743 41.940 43.059 1.00 65.31 275 LEU A C 1
ATOM 2188 O O . LEU A 1 275 ? -23.764 43.065 43.562 1.00 65.31 275 LEU A O 1
ATOM 2192 N N . LYS A 1 276 ? -24.870 41.304 42.712 1.00 64.75 276 LYS A N 1
ATOM 2193 C CA . LYS A 1 276 ? -26.214 41.864 42.926 1.00 64.75 276 LYS A CA 1
ATOM 2194 C C . LYS A 1 276 ? -26.538 41.997 44.418 1.00 64.75 276 LYS A C 1
ATOM 2196 O O . LYS A 1 276 ? -27.105 43.009 44.826 1.00 64.75 276 LYS A O 1
ATOM 2201 N N . ARG A 1 277 ? -26.119 41.026 45.238 1.00 60.16 277 ARG A N 1
ATOM 2202 C CA . ARG A 1 277 ? -26.250 41.062 46.703 1.00 60.16 277 ARG A CA 1
ATOM 2203 C C . ARG A 1 277 ? -25.364 42.154 47.311 1.00 60.16 277 ARG A C 1
ATOM 2205 O O . ARG A 1 277 ? -25.869 42.944 48.095 1.00 60.16 277 ARG A O 1
ATOM 2212 N N . TYR A 1 278 ? -24.110 42.279 46.871 1.00 54.50 278 TYR A N 1
ATOM 2213 C CA . TYR A 1 278 ? -23.183 43.335 47.302 1.00 54.50 278 TYR A CA 1
ATOM 2214 C C . TYR A 1 278 ? -23.714 44.745 46.983 1.00 54.50 278 TYR A C 1
ATOM 2216 O O . TYR A 1 278 ? -23.728 45.616 47.853 1.00 54.50 278 TYR A O 1
ATOM 2224 N N . ARG A 1 279 ? -24.255 44.954 45.770 1.00 54.06 279 ARG A N 1
ATOM 2225 C CA . ARG A 1 279 ? -24.955 46.198 45.395 1.00 54.06 279 ARG A CA 1
ATOM 2226 C C . ARG A 1 279 ? -26.183 46.477 46.269 1.00 54.06 279 ARG A C 1
ATOM 2228 O O . ARG A 1 279 ? -26.414 47.632 46.607 1.00 54.06 279 ARG A O 1
ATOM 2235 N N . GLY A 1 280 ? -26.945 45.449 46.644 1.00 50.75 280 GLY A N 1
ATOM 2236 C CA . GLY A 1 280 ? -28.093 45.582 47.545 1.00 50.75 280 GLY A CA 1
ATOM 2237 C C . GLY A 1 280 ? -27.710 45.997 48.971 1.00 50.75 280 GLY A C 1
ATOM 2238 O O . GLY A 1 280 ? -28.422 46.786 49.583 1.00 50.75 280 GLY A O 1
ATOM 2239 N N . THR A 1 281 ? -26.570 45.526 49.487 1.00 50.53 281 THR A N 1
ATOM 2240 C CA . THR A 1 281 ? -26.118 45.861 50.849 1.00 50.53 281 THR A CA 1
ATOM 2241 C C . THR A 1 281 ? -25.540 47.276 50.957 1.00 50.53 281 THR A C 1
ATOM 2243 O O . THR A 1 281 ? -25.655 47.900 52.009 1.00 50.53 281 THR A O 1
ATOM 2246 N N . LEU A 1 282 ? -24.952 47.817 49.881 1.00 47.03 282 LEU A N 1
ATOM 2247 C CA . LEU A 1 282 ? -24.315 49.143 49.900 1.00 47.03 282 LEU A CA 1
ATOM 2248 C C . LEU A 1 282 ? -25.317 50.316 49.960 1.00 47.03 282 LEU A C 1
ATOM 2250 O O . LEU A 1 282 ? -24.947 51.416 50.357 1.00 47.03 282 LEU A O 1
ATOM 2254 N N . PHE A 1 283 ? -26.579 50.099 49.577 1.00 47.41 283 PHE A N 1
ATOM 2255 C CA . PHE A 1 283 ? -27.587 51.164 49.466 1.00 47.41 283 PHE A CA 1
ATOM 2256 C C . PHE A 1 283 ? -28.455 51.382 50.715 1.00 47.41 283 PHE A C 1
ATOM 2258 O O . PHE A 1 283 ? -29.266 52.306 50.716 1.00 47.41 283 PHE A O 1
ATOM 2265 N N . HIS A 1 284 ? -28.308 50.578 51.778 1.00 44.91 284 HIS A N 1
ATOM 2266 C CA . HIS A 1 284 ? -29.225 50.642 52.928 1.00 44.91 284 HIS A CA 1
ATOM 2267 C C . HIS A 1 284 ? -28.705 51.408 54.161 1.00 44.91 284 HIS A C 1
ATOM 2269 O O . HIS A 1 284 ? -29.431 51.521 55.148 1.00 44.91 284 HIS A O 1
ATOM 2275 N N . HIS A 1 285 ? -27.497 51.984 54.111 1.00 43.00 285 HIS A N 1
ATOM 2276 C CA . HIS A 1 285 ? -26.937 52.790 55.204 1.00 43.00 285 HIS A CA 1
ATOM 2277 C C . HIS A 1 285 ? -26.288 54.094 54.709 1.00 43.00 285 HIS A C 1
ATOM 2279 O O . HIS A 1 285 ? -25.071 54.181 54.591 1.00 43.00 285 HIS A O 1
ATOM 2285 N N . GLN A 1 286 ? -27.112 55.123 54.474 1.00 36.53 286 GLN A N 1
ATOM 2286 C CA . GLN A 1 286 ? -26.888 56.510 54.928 1.00 36.53 286 GLN A CA 1
ATOM 2287 C C . GLN A 1 286 ? -28.053 57.410 54.485 1.00 36.53 286 GLN A C 1
ATOM 2289 O O . GLN A 1 286 ? -28.333 57.540 53.298 1.00 36.53 286 GLN A O 1
ATOM 2294 N N . GLY A 1 287 ? -28.718 58.055 55.446 1.00 39.69 287 GLY A N 1
ATOM 2295 C CA . GLY A 1 287 ? -29.685 59.124 55.191 1.00 39.69 287 GLY A CA 1
ATOM 2296 C C . GLY A 1 287 ? -29.148 60.455 55.714 1.00 39.69 287 GLY A C 1
ATOM 2297 O O . GLY A 1 287 ? -28.894 60.572 56.909 1.00 39.69 287 GLY A O 1
ATOM 2298 N N . VAL A 1 288 ? -28.985 61.446 54.831 1.00 36.28 288 VAL A N 1
ATOM 2299 C CA . VAL A 1 288 ? -28.613 62.846 55.135 1.00 36.28 288 VAL A CA 1
ATOM 2300 C C . VAL A 1 288 ? -29.347 63.763 54.121 1.00 36.28 288 VAL A C 1
ATOM 2302 O O . VAL A 1 288 ? -29.528 63.338 52.978 1.00 36.28 288 VAL A O 1
ATOM 2305 N N . PRO A 1 289 ? -29.849 64.963 54.498 1.00 41.94 289 PRO A N 1
ATOM 2306 C CA . PRO A 1 289 ? -30.896 65.669 53.737 1.00 41.94 289 PRO A CA 1
ATOM 2307 C C . PRO A 1 289 ? -30.410 66.756 52.748 1.00 41.94 289 PRO A C 1
ATOM 2309 O O . PRO A 1 289 ? -29.230 67.078 52.650 1.00 41.94 289 PRO A O 1
ATOM 2312 N N . MET A 1 290 ? -31.368 67.360 52.026 1.00 37.97 290 MET A N 1
ATOM 2313 C CA . MET A 1 290 ? -31.171 68.407 51.006 1.00 37.97 290 MET A CA 1
ATOM 2314 C C . MET A 1 290 ? -30.536 69.723 51.500 1.00 37.97 290 MET A C 1
ATOM 2316 O O . MET A 1 290 ? -31.092 70.375 52.385 1.00 37.97 290 MET A O 1
ATOM 2320 N N . ARG A 1 291 ? -29.492 70.183 50.786 1.00 36.00 291 ARG A N 1
ATOM 2321 C CA . ARG A 1 291 ? -29.088 71.577 50.426 1.00 36.00 291 ARG A CA 1
ATOM 2322 C C . ARG A 1 291 ? -27.673 71.499 49.789 1.00 36.00 291 ARG A C 1
ATOM 2324 O O . ARG A 1 291 ? -26.956 70.563 50.099 1.00 36.00 291 ARG A O 1
ATOM 2331 N N . PHE A 1 292 ? -27.177 72.370 48.902 1.00 34.31 292 PHE A N 1
ATOM 2332 C CA . PHE A 1 292 ? -27.623 73.672 48.377 1.00 34.31 292 PHE A CA 1
ATOM 2333 C C . PHE A 1 292 ? -27.248 73.811 46.869 1.00 34.31 292 PHE A C 1
ATOM 2335 O O . PHE A 1 292 ? -26.672 72.911 46.268 1.00 34.31 292 PHE A O 1
ATOM 2342 N N . ARG A 1 293 ? -27.614 74.946 46.262 1.00 36.97 293 ARG A N 1
ATOM 2343 C CA . ARG A 1 293 ? -27.537 75.315 44.828 1.00 36.97 293 ARG A CA 1
ATOM 2344 C C . ARG A 1 293 ? -26.153 75.322 44.135 1.00 36.97 293 ARG A C 1
ATOM 2346 O O . ARG A 1 293 ? -25.175 75.766 44.715 1.00 36.97 293 ARG A O 1
ATOM 2353 N N . ASN A 1 294 ? -26.227 75.099 42.813 1.00 32.84 294 ASN A N 1
ATOM 2354 C CA . ASN A 1 294 ? -25.469 75.715 41.702 1.00 32.84 294 ASN A CA 1
ATOM 2355 C C . ASN A 1 294 ? -23.935 75.563 41.614 1.00 32.84 294 ASN A C 1
ATOM 2357 O O . ASN A 1 294 ? -23.203 76.195 42.363 1.00 32.84 294 ASN A O 1
ATOM 2361 N N . LEU A 1 295 ? -23.479 75.006 40.483 1.00 35.03 295 LEU A N 1
ATOM 2362 C CA . LEU A 1 295 ? -22.668 75.755 39.506 1.00 35.03 295 LEU A CA 1
ATOM 2363 C C . LEU A 1 295 ? -22.874 75.192 38.084 1.00 35.03 295 LEU A C 1
ATOM 2365 O O . LEU A 1 295 ? -23.013 73.989 37.887 1.00 35.03 295 LEU A O 1
ATOM 2369 N N . LEU A 1 296 ? -22.944 76.086 37.095 1.00 34.44 296 LEU A N 1
ATOM 2370 C CA . LEU A 1 296 ? -23.167 75.776 35.677 1.00 34.44 296 LEU A CA 1
ATOM 2371 C C . LEU A 1 296 ? -21.831 75.569 34.947 1.00 34.44 296 LEU A C 1
ATOM 2373 O O . LEU A 1 296 ? -20.980 76.452 35.036 1.00 34.44 296 LEU A O 1
ATOM 2377 N N . ARG A 1 297 ? -21.732 74.552 34.076 1.00 34.75 297 ARG A N 1
ATOM 2378 C CA . ARG A 1 297 ? -21.527 74.777 32.624 1.00 34.75 297 ARG A CA 1
ATOM 2379 C C . ARG A 1 297 ? -21.573 73.492 31.779 1.00 34.75 297 ARG A C 1
ATOM 2381 O O . ARG A 1 297 ? -20.847 72.546 32.038 1.00 34.75 297 ARG A O 1
ATOM 2388 N N . SER A 1 298 ? -22.426 73.550 30.749 1.00 33.12 298 SER A N 1
ATOM 2389 C CA . SER A 1 298 ? -22.291 73.038 29.366 1.00 33.12 298 SER A CA 1
ATOM 2390 C C . SER A 1 298 ? -21.060 72.157 29.047 1.00 33.12 298 SER A C 1
ATOM 2392 O O . SER A 1 298 ? -19.943 72.546 29.358 1.00 33.12 298 SER A O 1
ATOM 2394 N N . SER A 1 299 ? -21.152 71.048 28.304 1.00 31.03 299 SER A N 1
ATOM 2395 C CA . SER A 1 299 ? -22.017 70.822 27.133 1.00 31.03 299 SER A CA 1
ATOM 2396 C C . SER A 1 299 ? -22.050 69.340 26.728 1.00 31.03 299 SER A C 1
ATOM 2398 O O . SER A 1 299 ? -20.992 68.712 26.722 1.00 31.03 299 SER A O 1
ATOM 2400 N N . ARG A 1 300 ? -23.207 68.820 26.283 1.00 35.50 300 ARG A N 1
ATOM 2401 C CA . ARG A 1 300 ? -23.428 68.270 24.918 1.00 35.50 300 ARG A CA 1
ATOM 2402 C C . ARG A 1 300 ? -24.821 67.641 24.781 1.00 35.50 300 ARG A C 1
ATOM 2404 O O . ARG A 1 300 ? -25.383 67.127 25.741 1.00 35.50 300 ARG A O 1
ATOM 2411 N N . GLN A 1 301 ? -25.391 67.761 23.584 1.00 35.94 301 GLN A N 1
ATOM 2412 C CA . GLN A 1 301 ? -26.781 67.419 23.278 1.00 35.94 301 GLN A CA 1
ATOM 2413 C C . GLN A 1 301 ? -26.975 65.948 22.882 1.00 35.94 301 GLN A C 1
ATOM 2415 O O . GLN A 1 301 ? -26.121 65.353 22.236 1.00 35.94 301 GLN A O 1
ATOM 2420 N N . SER A 1 302 ? -28.160 65.446 23.239 1.00 33.62 302 SER A N 1
ATOM 2421 C CA . SER A 1 302 ? -29.053 64.570 22.464 1.00 33.62 302 SER A CA 1
ATOM 2422 C C . SER A 1 302 ? -28.481 63.402 21.647 1.00 33.62 302 SER A C 1
ATOM 2424 O O . SER A 1 302 ? -27.888 63.591 20.590 1.00 33.62 302 SER A O 1
ATOM 2426 N N . ALA A 1 303 ? -28.886 62.188 22.033 1.00 32.56 303 ALA A N 1
ATOM 2427 C CA . ALA A 1 303 ? -28.963 61.025 21.150 1.00 32.56 303 ALA A CA 1
ATOM 2428 C C . ALA A 1 303 ? -30.432 60.583 20.981 1.00 32.56 303 ALA A C 1
ATOM 2430 O O . ALA A 1 303 ? -31.131 60.383 21.974 1.00 32.56 303 ALA A O 1
ATOM 2431 N N . MET A 1 304 ? -30.890 60.423 19.734 1.00 32.09 304 MET A N 1
ATOM 2432 C CA . MET A 1 304 ? -32.158 59.784 19.337 1.00 32.09 304 MET A CA 1
ATOM 2433 C C . MET A 1 304 ? -32.100 59.407 17.833 1.00 32.09 304 MET A C 1
ATOM 2435 O O . MET A 1 304 ? -31.597 60.213 17.060 1.00 32.09 304 MET A O 1
ATOM 2439 N N . VAL A 1 305 ? -32.616 58.261 17.337 1.00 32.91 305 VAL A N 1
ATOM 2440 C CA . VAL A 1 305 ? -33.065 57.031 18.055 1.00 32.91 305 VAL A CA 1
ATOM 2441 C C . VAL A 1 305 ? -33.211 55.740 17.193 1.00 32.91 305 VAL A C 1
ATOM 2443 O O . VAL A 1 305 ? -33.530 54.692 17.744 1.00 32.91 305 VAL A O 1
ATOM 2446 N N . THR A 1 306 ? -33.068 55.776 15.859 1.00 29.53 306 THR A N 1
ATOM 2447 C CA . THR A 1 306 ? -33.731 54.813 14.933 1.00 29.53 306 THR A CA 1
ATOM 2448 C C . THR A 1 306 ? -32.971 54.666 13.596 1.00 29.53 306 THR A C 1
ATOM 2450 O O . THR A 1 306 ? -32.373 55.657 13.190 1.00 29.53 306 THR A O 1
ATOM 2453 N N . ARG A 1 307 ? -32.982 53.564 12.810 1.00 30.53 307 ARG A N 1
ATOM 2454 C CA . ARG A 1 307 ? -33.290 52.106 12.961 1.00 30.53 307 ARG A CA 1
ATOM 2455 C C . ARG A 1 307 ? -32.997 51.421 11.590 1.00 30.53 307 ARG A C 1
ATOM 2457 O O . ARG A 1 307 ? -32.965 52.128 10.592 1.00 30.53 307 ARG A O 1
ATOM 2464 N N . SER A 1 308 ? -32.898 50.079 11.559 1.00 29.25 308 SER A N 1
ATOM 2465 C CA . SER A 1 308 ? -33.067 49.152 10.397 1.00 29.25 308 SER A CA 1
ATOM 2466 C C . SER A 1 308 ? -32.075 49.183 9.212 1.00 29.25 308 SER A C 1
ATOM 2468 O O . SER A 1 308 ? -32.020 50.164 8.484 1.00 29.25 308 SER A O 1
ATOM 2470 N N . ASP A 1 309 ? -31.367 48.055 9.023 1.00 31.72 309 ASP A N 1
ATOM 2471 C CA . ASP A 1 309 ? -31.398 47.104 7.877 1.00 31.72 309 ASP A CA 1
ATOM 2472 C C . ASP A 1 309 ? -31.732 47.582 6.437 1.00 31.72 309 ASP A C 1
ATOM 2474 O O . ASP A 1 309 ? -32.602 48.434 6.269 1.00 31.72 309 ASP A O 1
ATOM 2478 N N . PRO A 1 310 ? -31.309 46.837 5.383 1.00 52.41 310 PRO A N 1
ATOM 2479 C CA . PRO A 1 310 ? -30.063 46.061 5.235 1.00 52.41 310 PRO A CA 1
ATOM 2480 C C . PRO A 1 310 ? -29.420 46.146 3.819 1.00 52.41 310 PRO A C 1
ATOM 2482 O O . PRO A 1 310 ? -30.075 46.483 2.838 1.00 52.41 310 PRO A O 1
ATOM 2485 N N . GLY A 1 311 ? -28.174 45.664 3.696 1.00 29.70 311 GLY A N 1
ATOM 2486 C CA . GLY A 1 311 ? -27.607 45.142 2.439 1.00 29.70 311 GLY A CA 1
ATOM 2487 C C . GLY A 1 311 ? -26.786 46.108 1.569 1.00 29.70 311 GLY A C 1
ATOM 2488 O O . GLY A 1 311 ? -27.243 47.192 1.229 1.00 29.70 311 GLY A O 1
ATOM 2489 N N . ALA A 1 312 ? -25.596 45.651 1.156 1.00 29.34 312 ALA A N 1
ATOM 2490 C CA . ALA A 1 312 ? -24.913 46.037 -0.084 1.00 29.34 312 ALA A CA 1
ATOM 2491 C C . ALA A 1 312 ? -23.770 45.046 -0.402 1.00 29.34 312 ALA A C 1
ATOM 2493 O O . ALA A 1 312 ? -22.947 44.745 0.455 1.00 29.34 312 ALA A O 1
ATOM 2494 N N . GLU A 1 313 ? -23.788 44.544 -1.637 1.00 32.03 313 GLU A N 1
ATOM 2495 C CA . GLU A 1 313 ? -22.649 44.293 -2.538 1.00 32.03 313 GLU A CA 1
ATOM 2496 C C . GLU A 1 313 ? -21.355 43.632 -2.014 1.00 32.03 313 GLU A C 1
ATOM 2498 O O . GLU A 1 313 ? -20.521 44.224 -1.336 1.00 32.03 313 GLU A O 1
ATOM 2503 N N . MET A 1 314 ? -21.125 42.410 -2.505 1.00 30.41 314 MET A N 1
ATOM 2504 C CA . MET A 1 314 ? -19.819 41.750 -2.535 1.00 30.41 314 MET A CA 1
ATOM 2505 C C . MET A 1 314 ? -19.138 42.085 -3.871 1.00 30.41 314 MET A C 1
ATOM 2507 O O . MET A 1 314 ? -19.473 41.494 -4.899 1.00 30.41 314 MET A O 1
ATOM 2511 N N . SER A 1 315 ? -18.220 43.054 -3.875 1.00 33.00 315 SER A N 1
ATOM 2512 C CA . SER A 1 315 ? -17.444 43.414 -5.066 1.00 33.00 315 SER A CA 1
ATOM 2513 C C . SER A 1 315 ? -16.281 42.446 -5.307 1.00 33.00 315 SER A C 1
ATOM 2515 O O . SER A 1 315 ? -15.645 41.948 -4.378 1.00 33.00 315 SER A O 1
ATOM 2517 N N . PHE A 1 316 ? -16.012 42.187 -6.588 1.00 29.05 316 PHE A N 1
ATOM 2518 C CA . PHE A 1 316 ? -14.886 41.385 -7.063 1.00 29.05 316 PHE A CA 1
ATOM 2519 C C . PHE A 1 316 ? -13.542 41.932 -6.560 1.00 29.05 316 PHE A C 1
ATOM 2521 O O . PHE A 1 316 ? -13.323 43.143 -6.556 1.00 29.05 316 PHE A O 1
ATOM 2528 N N . MET A 1 317 ? -12.609 41.027 -6.260 1.00 29.30 317 MET A N 1
ATOM 2529 C CA . MET A 1 317 ? -11.179 41.329 -6.215 1.00 29.30 317 MET A CA 1
ATOM 2530 C C . MET A 1 317 ? -10.515 40.569 -7.364 1.00 29.30 317 MET A C 1
ATOM 2532 O O . MET A 1 317 ? -10.404 39.344 -7.323 1.00 29.30 317 MET A O 1
ATOM 2536 N N . GLN A 1 318 ? -10.154 41.295 -8.421 1.00 28.66 318 GLN A N 1
ATOM 2537 C CA . GLN A 1 318 ? -9.324 40.765 -9.501 1.00 28.66 318 GLN A CA 1
ATOM 2538 C C . GLN A 1 318 ? -7.891 40.604 -8.982 1.00 28.66 318 GLN A C 1
ATOM 2540 O O . GLN A 1 318 ? -7.395 41.475 -8.270 1.00 28.66 318 GLN A O 1
ATOM 2545 N N . TYR A 1 319 ? -7.241 39.505 -9.353 1.00 29.19 319 TYR A N 1
ATOM 2546 C CA . TYR A 1 319 ? -5.786 39.408 -9.350 1.00 29.19 319 TYR A CA 1
ATOM 2547 C C . TYR A 1 319 ? -5.325 39.663 -10.783 1.00 29.19 319 TYR A C 1
ATOM 2549 O O . TYR A 1 319 ? -5.826 39.013 -11.700 1.00 29.19 319 TYR A O 1
ATOM 2557 N N . GLU A 1 320 ? -4.435 40.633 -10.965 1.00 32.91 320 GLU A N 1
ATOM 2558 C CA . GLU A 1 320 ? -3.799 40.913 -12.253 1.00 32.91 320 GLU A CA 1
ATOM 2559 C C . GLU A 1 320 ? -2.605 39.973 -12.468 1.00 32.91 320 GLU A C 1
ATOM 2561 O O . GLU A 1 320 ? -1.907 39.597 -11.522 1.00 32.91 320 GLU A O 1
ATOM 2566 N N . GLU A 1 321 ? -2.415 39.570 -13.721 1.00 32.03 321 GLU A N 1
ATOM 2567 C CA . GLU A 1 321 ? -1.237 38.855 -14.206 1.00 32.03 321 GLU A CA 1
ATOM 2568 C C . GLU A 1 321 ? -0.128 39.870 -14.515 1.00 32.03 321 GLU A C 1
ATOM 2570 O O . GLU A 1 321 ? -0.390 40.881 -15.164 1.00 32.03 321 GLU A O 1
ATOM 2575 N N . GLU A 1 322 ? 1.112 39.568 -14.131 1.00 33.38 322 GLU A N 1
ATOM 2576 C CA . GLU A 1 322 ? 2.301 40.144 -14.766 1.00 33.38 322 GLU A CA 1
ATOM 2577 C C . GLU A 1 322 ? 3.220 38.990 -15.195 1.00 33.38 322 GLU A C 1
ATOM 2579 O O . GLU A 1 322 ? 3.820 38.300 -14.367 1.00 33.38 322 GLU A O 1
ATOM 2584 N N . GLU A 1 323 ? 3.283 38.759 -16.508 1.00 34.50 323 GLU A N 1
ATOM 2585 C CA . GLU A 1 323 ? 4.373 38.038 -17.167 1.00 34.50 323 GLU A CA 1
ATOM 2586 C C . GLU A 1 323 ? 5.516 39.027 -17.446 1.00 34.50 323 GLU A C 1
ATOM 2588 O O . GLU A 1 323 ? 5.254 40.133 -17.914 1.00 34.50 323 GLU A O 1
ATOM 2593 N N . GLU A 1 324 ? 6.776 38.619 -17.272 1.00 32.69 324 GLU A N 1
ATOM 2594 C CA . GLU A 1 324 ? 7.864 39.126 -18.123 1.00 32.69 324 GLU A CA 1
ATOM 2595 C C . GLU A 1 324 ? 8.994 38.086 -18.256 1.00 32.69 324 GLU A C 1
ATOM 2597 O O . GLU A 1 324 ? 9.111 37.153 -17.454 1.00 32.69 324 GLU A O 1
ATOM 2602 N N . GLU A 1 325 ? 9.764 38.197 -19.339 1.00 33.31 325 GLU A N 1
ATOM 2603 C CA . GLU A 1 325 ? 10.507 37.096 -19.960 1.00 33.31 325 GLU A CA 1
ATOM 2604 C C . GLU A 1 325 ? 12.020 37.022 -19.629 1.00 33.31 325 GLU A C 1
ATOM 2606 O O . GLU A 1 325 ? 12.677 37.991 -19.260 1.00 33.31 325 GLU A O 1
ATOM 2611 N N . ASP A 1 326 ? 12.561 35.841 -19.949 1.00 30.58 326 ASP A N 1
ATOM 2612 C CA . ASP A 1 326 ? 13.862 35.590 -20.596 1.00 30.58 326 ASP A CA 1
ATOM 2613 C C . ASP A 1 326 ? 15.182 35.363 -19.801 1.00 30.58 326 ASP A C 1
ATOM 2615 O O . ASP A 1 326 ? 15.368 35.653 -18.621 1.00 30.58 326 ASP A O 1
ATOM 2619 N N . ASN A 1 327 ? 16.072 34.683 -20.530 1.00 33.03 327 ASN A N 1
ATOM 2620 C CA . ASN A 1 327 ? 17.301 33.935 -20.214 1.00 33.03 327 ASN A CA 1
ATOM 2621 C C . ASN A 1 327 ? 18.561 34.872 -20.315 1.00 33.03 327 ASN A C 1
ATOM 2623 O O . ASN A 1 327 ? 18.373 36.075 -20.496 1.00 33.03 327 ASN A O 1
ATOM 2627 N N . PRO A 1 328 ? 19.853 34.430 -20.307 1.00 46.53 328 PRO A N 1
ATOM 2628 C CA . PRO A 1 328 ? 20.420 33.093 -20.089 1.00 46.53 328 PRO A CA 1
ATOM 2629 C C . PRO A 1 328 ? 21.698 33.003 -19.199 1.00 46.53 328 PRO A C 1
ATOM 2631 O O . PRO A 1 328 ? 22.247 33.991 -18.730 1.00 46.53 328 PRO A O 1
ATOM 2634 N N . GLU A 1 329 ? 22.199 31.764 -19.058 1.00 31.16 329 GLU A N 1
ATOM 2635 C CA . GLU A 1 329 ? 23.595 31.344 -18.783 1.00 31.16 329 GLU A CA 1
ATOM 2636 C C . GLU A 1 329 ? 24.401 31.951 -17.608 1.00 31.16 329 GLU A C 1
ATOM 2638 O O . GLU A 1 329 ? 24.876 33.083 -17.644 1.00 31.16 329 GLU A O 1
ATOM 2643 N N . MET A 1 330 ? 24.839 31.077 -16.684 1.00 33.34 330 MET A N 1
ATOM 2644 C CA . MET A 1 330 ? 26.218 31.176 -16.182 1.00 33.34 330 MET A CA 1
ATOM 2645 C C . MET A 1 330 ? 26.847 29.813 -15.864 1.00 33.34 330 MET A C 1
ATOM 2647 O O . MET A 1 330 ? 26.304 28.988 -15.131 1.00 33.34 330 MET A O 1
ATOM 2651 N N . ASN A 1 331 ? 28.033 29.597 -16.429 1.00 32.00 331 ASN A N 1
ATOM 2652 C CA . ASN A 1 331 ? 28.856 28.402 -16.275 1.00 32.00 331 ASN A CA 1
ATOM 2653 C C . ASN A 1 331 ? 29.630 28.463 -14.939 1.00 32.00 331 ASN A C 1
ATOM 2655 O O . ASN A 1 331 ? 30.296 29.460 -14.667 1.00 32.00 331 ASN A O 1
ATOM 2659 N N . GLY A 1 332 ? 29.554 27.421 -14.102 1.00 30.80 332 GLY A N 1
ATOM 2660 C CA . GLY A 1 332 ? 30.009 27.484 -12.704 1.00 30.80 332 GLY A CA 1
ATOM 2661 C C . GLY A 1 332 ? 30.547 26.161 -12.162 1.00 30.80 332 GLY A C 1
ATOM 2662 O O . GLY A 1 332 ? 29.854 25.436 -11.454 1.00 30.80 332 GLY A O 1
ATOM 2663 N N . SER A 1 333 ? 31.805 25.854 -12.483 1.00 31.56 333 SER A N 1
ATOM 2664 C CA . SER A 1 333 ? 32.539 24.710 -11.927 1.00 31.56 333 SER A CA 1
ATOM 2665 C C . SER A 1 333 ? 32.668 24.800 -10.403 1.00 31.56 333 SER A C 1
ATOM 2667 O O . SER A 1 333 ? 33.221 25.774 -9.893 1.00 31.56 333 SER A O 1
ATOM 2669 N N . LEU A 1 334 ? 32.259 23.752 -9.678 1.00 36.00 334 LEU A N 1
ATOM 2670 C CA . LEU A 1 334 ? 32.700 23.540 -8.298 1.00 36.00 334 LEU A CA 1
ATOM 2671 C C . LEU A 1 334 ? 32.890 22.053 -7.982 1.00 36.00 334 LEU A C 1
ATOM 2673 O O . LEU A 1 334 ? 31.991 21.315 -7.588 1.00 36.00 334 LEU A O 1
ATOM 2677 N N . ARG A 1 335 ? 34.142 21.652 -8.184 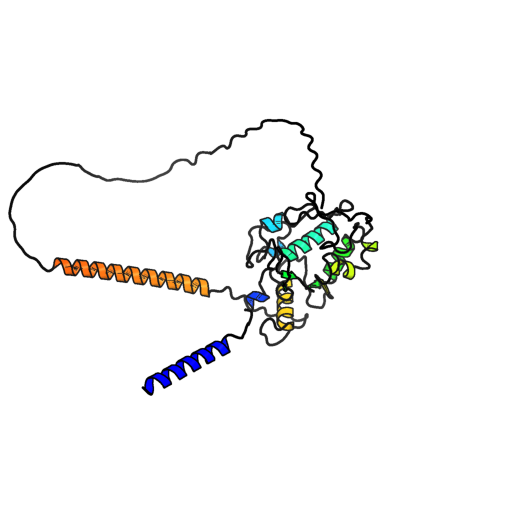1.00 32.16 335 ARG A N 1
ATOM 2678 C CA . ARG A 1 335 ? 34.792 20.470 -7.625 1.00 32.16 335 ARG A CA 1
ATOM 2679 C C . ARG A 1 335 ? 34.750 20.566 -6.094 1.00 32.16 335 ARG A C 1
ATOM 2681 O O . ARG A 1 335 ? 35.194 21.579 -5.559 1.00 32.16 335 ARG A O 1
ATOM 2688 N N . LEU A 1 336 ? 34.297 19.525 -5.403 1.00 34.81 336 LEU A N 1
ATOM 2689 C CA . LEU A 1 336 ? 34.590 19.321 -3.984 1.00 34.81 336 LEU A CA 1
ATOM 2690 C C . LEU A 1 336 ? 34.866 17.837 -3.745 1.00 34.81 336 LEU A C 1
ATOM 2692 O O . LEU A 1 336 ? 34.070 16.979 -4.122 1.00 34.81 336 LEU A O 1
ATOM 2696 N N . ASP A 1 337 ? 36.041 17.574 -3.185 1.00 33.56 337 ASP A N 1
ATOM 2697 C CA . ASP A 1 337 ? 36.513 16.256 -2.773 1.00 33.56 337 ASP A CA 1
ATOM 2698 C C . ASP A 1 337 ? 35.952 15.877 -1.384 1.00 33.56 337 ASP A C 1
ATOM 2700 O O . ASP A 1 337 ? 35.585 16.768 -0.614 1.00 33.56 337 ASP A O 1
ATOM 2704 N N . LEU A 1 338 ? 36.020 14.569 -1.070 1.00 39.06 338 LEU A N 1
ATOM 2705 C CA . LEU A 1 338 ? 35.609 13.853 0.164 1.00 39.06 338 LEU A CA 1
ATOM 2706 C C . LEU A 1 338 ? 34.132 13.413 0.249 1.00 39.06 338 LEU A C 1
ATOM 2708 O O . LEU A 1 338 ? 33.256 14.233 0.593 1.00 39.06 338 LEU A O 1
#

Secondary structure (DSSP, 8-state):
-HHHHHHHHHHHHHHHHHHHTT------THHHHS---SSTT--SS-B--S--GGGGGGTTSBSS-HHHHHHSSSTT-TTT---TTSSS---HHHHHHHHHHHHHHHH-TT-GGGEEEEEETTEEEEE-SEEEEHHHHHHHHHHHTTSEES-S-TTTSSEEETTEEEPPTT---EEHHHH-SSHHHHHHHTT-TTSEEEE-TTS--B-SS-SSS-THHHHHHHHHHHTTSS--S-PPPTTS---PPP----THHHHHHHHHHHHHHHHHHHHHHHHHHHHHHHTSS--------------------------------PPPP-----------------

Foldseek 3Di:
DVVVVVVVVVVVVVVVVVVVVPPDPLPDPCCQLFAAFQFQFFDRGWAAAPDLDLLVLLRGIWRGYNVQSVFLAAACTDRAGHGPCQAHDADPQLRSLSSLQSSCNRTPRLQRLQWDADPDPGGGIAGFAAAAEQVSLQSNCVSQQQPKDQDLAPLPQFDADPNGTHRDPPTHIDGNVVNAVHSQSNVQPHNHHGNYGYDYPQFLHADSDDDDDHSSSQSSVLSCVVVVSHDDDDRDHSVDGDPDDDPPPPCVVVVVVVVVVVVVVVVVVVVVVVVVVVVVVVPPDDDDDDDDDDDDDDDDDDDDDDDDDDDDDDDDDDDDDDDDDDDDDDDDDDDDDD

Radius of gyration: 33.85 Å; Cα contacts (8 Å, |Δi|>4): 420; chains: 1; bounding box: 70×95×89 Å

InterPro domains:
  IPR004269 Folate receptor [PTHR10517] (4-235)
  IPR018143 Folate receptor-like [PF03024] (35-206)

Organism: Ciona intestinalis (NCBI:txid7719)

Nearest PDB structures (foldseek):
  4kn2-assembly1_A  TM=9.572E-01  e=6.456E-22  Homo sapiens
  4lrh-assembly4_D  TM=9.506E-01  e=5.084E-21  Homo sapiens
  5jkd-assembly1_B  TM=9.187E-01  e=1.269E-19  Homo sapiens
  4km7-assembly2_B  TM=8.716E-01  e=6.219E-16  Homo sapiens
  4kmx-assembly1_A  TM=8.641E-01  e=4.082E-15  Homo sapiens

pLDDT: mean 76.56, std 24.27, range [28.66, 98.75]